Protein AF-A0A1V6N416-F1 (afdb_monomer_lite)

Radius of gyration: 23.96 Å; chains: 1; bounding box: 77×59×50 Å

Structure (mmCIF, N/CA/C/O backbone):
data_AF-A0A1V6N416-F1
#
_entry.id   AF-A0A1V6N416-F1
#
loop_
_atom_site.group_PDB
_atom_site.id
_atom_site.type_symbol
_atom_site.label_atom_id
_atom_site.label_alt_id
_atom_site.label_comp_id
_atom_site.label_asym_id
_atom_site.label_entity_id
_atom_site.label_seq_id
_atom_site.pdbx_PDB_ins_code
_atom_site.Cartn_x
_atom_site.Cartn_y
_atom_site.Cartn_z
_atom_site.occupancy
_atom_site.B_iso_or_equiv
_atom_site.auth_seq_id
_atom_site.auth_comp_id
_atom_site.auth_asym_id
_atom_site.auth_atom_id
_atom_site.pdbx_PDB_model_num
ATOM 1 N N . MET A 1 1 ? 2.679 3.367 -35.569 1.00 39.62 1 MET A N 1
ATOM 2 C CA . MET A 1 1 ? 2.772 3.278 -34.097 1.00 39.62 1 MET A CA 1
ATOM 3 C C . MET A 1 1 ? 1.779 2.207 -33.656 1.00 39.62 1 MET A C 1
ATOM 5 O O . MET A 1 1 ? 0.582 2.404 -33.805 1.00 39.62 1 MET A O 1
ATOM 9 N N . LEU A 1 2 ? 2.266 1.007 -33.334 1.00 29.36 2 LEU A N 1
ATOM 10 C CA . LEU A 1 2 ? 1.436 -0.189 -33.149 1.00 29.36 2 LEU A CA 1
ATOM 11 C C . LEU A 1 2 ? 0.951 -0.239 -31.688 1.00 29.36 2 LEU A C 1
ATOM 13 O O . LEU A 1 2 ? 1.760 -0.410 -30.782 1.00 29.36 2 LEU A O 1
ATOM 17 N N . ASN A 1 3 ? -0.352 -0.057 -31.459 1.00 38.62 3 ASN A N 1
ATOM 18 C CA . ASN A 1 3 ? -0.968 -0.156 -30.133 1.00 38.62 3 ASN A CA 1
ATOM 19 C C . ASN A 1 3 ? -0.972 -1.619 -29.662 1.00 38.62 3 ASN A C 1
ATOM 21 O O . ASN A 1 3 ? -1.838 -2.405 -30.046 1.00 38.62 3 ASN A O 1
ATOM 25 N N . PHE A 1 4 ? -0.012 -1.987 -28.817 1.00 37.72 4 PHE A N 1
ATOM 26 C CA . PHE A 1 4 ? 0.075 -3.313 -28.204 1.00 37.72 4 PHE A CA 1
ATOM 27 C C . PHE A 1 4 ? -0.879 -3.411 -26.995 1.00 37.72 4 PHE A C 1
ATOM 29 O O . PHE A 1 4 ? -0.455 -3.468 -25.847 1.00 37.72 4 PHE A O 1
ATOM 36 N N . LYS A 1 5 ? -2.199 -3.429 -27.226 1.00 39.22 5 LYS A N 1
ATOM 37 C CA . LYS A 1 5 ? -3.160 -3.877 -26.198 1.00 39.22 5 LYS A CA 1
ATOM 38 C C . LYS A 1 5 ? -3.341 -5.390 -26.319 1.00 39.22 5 LYS A C 1
ATOM 40 O O . LYS A 1 5 ? -4.294 -5.859 -26.933 1.00 39.22 5 LYS A O 1
ATOM 45 N N . MET A 1 6 ? -2.424 -6.163 -25.736 1.00 42.31 6 MET A N 1
ATOM 46 C CA . MET A 1 6 ? -2.607 -7.607 -25.570 1.00 42.31 6 MET A CA 1
ATOM 47 C C . MET A 1 6 ? -3.181 -7.878 -24.176 1.00 42.31 6 MET A C 1
ATOM 49 O O . MET A 1 6 ? -2.459 -7.868 -23.184 1.00 42.31 6 MET A O 1
ATOM 53 N N . LYS A 1 7 ? -4.498 -8.108 -24.097 1.00 45.41 7 LYS A N 1
ATOM 54 C CA . LYS A 1 7 ? -5.139 -8.676 -22.902 1.00 45.41 7 LYS A CA 1
ATOM 55 C C . LYS A 1 7 ? -4.680 -10.131 -22.768 1.00 45.41 7 LYS A C 1
ATOM 57 O O . LYS A 1 7 ? -5.254 -11.017 -23.396 1.00 45.41 7 LYS A O 1
ATOM 62 N N . ILE A 1 8 ? -3.634 -10.387 -21.986 1.00 41.91 8 ILE A N 1
ATOM 63 C CA . ILE A 1 8 ? -3.248 -11.751 -21.608 1.00 41.91 8 ILE A CA 1
ATOM 64 C C . ILE A 1 8 ? -4.184 -12.179 -20.476 1.00 41.91 8 ILE A C 1
ATOM 66 O O . ILE A 1 8 ? -3.992 -11.813 -19.321 1.00 41.91 8 ILE A O 1
ATOM 70 N N . SER A 1 9 ? -5.232 -12.928 -20.815 1.00 39.00 9 SER A N 1
ATOM 71 C CA . SER A 1 9 ? -6.037 -13.640 -19.823 1.00 39.00 9 SER A CA 1
ATOM 72 C C . SER A 1 9 ? -5.289 -14.917 -19.442 1.00 39.00 9 SER A C 1
ATOM 74 O O . SER A 1 9 ? -5.312 -15.899 -20.183 1.00 39.00 9 SER A O 1
ATOM 76 N N . LEU A 1 10 ? -4.561 -14.891 -18.324 1.00 37.56 10 LEU A N 1
ATOM 77 C CA . LEU A 1 10 ? -3.938 -16.089 -17.770 1.00 37.56 10 LEU A CA 1
ATOM 78 C C . LEU A 1 10 ? -4.918 -16.739 -16.783 1.00 37.56 10 LEU A C 1
ATOM 80 O O . LEU A 1 10 ? -5.086 -16.287 -15.653 1.00 37.56 10 LEU A O 1
ATOM 84 N N . ILE A 1 11 ? -5.591 -17.798 -17.233 1.00 44.53 11 ILE A N 1
ATOM 85 C CA . ILE A 1 11 ? -6.421 -18.663 -16.389 1.00 44.53 11 ILE A CA 1
ATOM 86 C C . ILE A 1 11 ? -5.488 -19.518 -15.524 1.00 44.53 11 ILE A C 1
ATOM 88 O O . ILE A 1 11 ? -4.941 -20.526 -15.966 1.00 44.53 11 ILE A O 1
ATOM 92 N N . GLY A 1 12 ? -5.289 -19.090 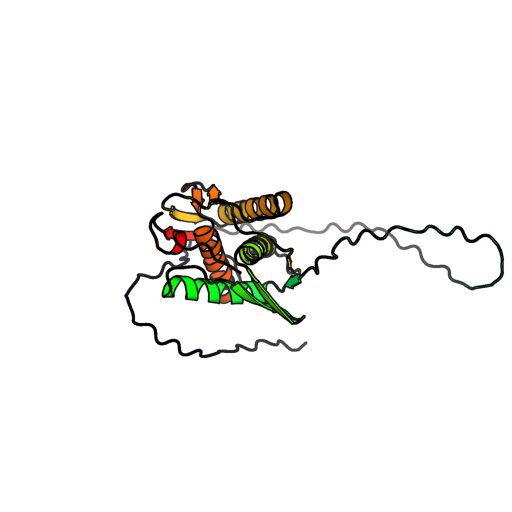-14.279 1.00 39.94 12 GLY A N 1
ATOM 93 C CA . GLY A 1 12 ? -4.791 -19.937 -13.201 1.00 39.94 12 GLY A CA 1
ATOM 94 C C . GLY A 1 12 ? -5.980 -20.522 -12.449 1.00 39.94 12 GLY A C 1
ATOM 95 O O . GLY A 1 12 ? -6.672 -19.802 -11.735 1.00 39.94 12 GLY A O 1
ATOM 96 N N . ILE A 1 13 ? -6.248 -21.816 -12.624 1.00 39.94 13 ILE A N 1
ATOM 97 C CA . ILE A 1 13 ? -7.285 -22.525 -11.866 1.00 39.94 13 ILE A CA 1
ATOM 98 C C . ILE A 1 13 ? -6.790 -22.678 -10.423 1.00 39.94 13 ILE A C 1
ATOM 100 O O . ILE A 1 13 ? -5.917 -23.499 -10.148 1.00 39.94 13 ILE A O 1
ATOM 104 N N . LEU A 1 14 ? -7.354 -21.893 -9.505 1.00 39.81 14 LEU A N 1
ATOM 105 C CA . LEU A 1 14 ? -7.209 -22.078 -8.065 1.00 39.81 14 LEU A CA 1
ATOM 106 C C . LEU A 1 14 ? -8.561 -22.550 -7.520 1.00 39.81 14 LEU A C 1
ATOM 108 O O . LEU A 1 14 ? -9.537 -21.802 -7.512 1.00 39.81 14 LEU A O 1
ATOM 112 N N . ILE A 1 15 ? -8.632 -23.817 -7.111 1.00 40.09 15 ILE A N 1
ATOM 113 C CA . ILE A 1 15 ? -9.815 -24.376 -6.449 1.00 40.09 15 ILE A CA 1
ATOM 114 C C . ILE A 1 15 ? -9.870 -23.768 -5.045 1.00 40.09 15 ILE A C 1
ATOM 116 O O . ILE A 1 15 ? -9.110 -24.165 -4.165 1.00 40.09 15 ILE A O 1
ATOM 120 N N . ILE A 1 16 ? -10.751 -22.788 -4.851 1.00 41.31 16 ILE A N 1
ATOM 121 C CA . ILE A 1 16 ? -11.023 -22.168 -3.552 1.00 41.31 16 ILE A CA 1
ATOM 122 C C . ILE A 1 16 ? -12.425 -22.585 -3.138 1.00 41.31 16 ILE A C 1
ATOM 124 O O . ILE A 1 16 ? -13.407 -22.338 -3.838 1.00 41.31 16 ILE A O 1
ATOM 128 N N . THR A 1 17 ? -12.519 -23.233 -1.985 1.00 33.88 17 THR A N 1
ATOM 129 C CA . THR A 1 17 ? -13.785 -23.479 -1.302 1.00 33.88 17 THR A CA 1
ATOM 130 C C . THR A 1 17 ? -14.415 -22.137 -0.934 1.00 33.88 17 THR A C 1
ATOM 132 O O . THR A 1 17 ? -13.838 -21.374 -0.162 1.00 33.88 17 THR A O 1
ATOM 135 N N . LEU A 1 18 ? -15.586 -21.849 -1.503 1.00 29.53 18 LEU A N 1
ATOM 136 C CA . LEU A 1 18 ? -16.337 -20.617 -1.275 1.00 29.53 18 LEU A CA 1
ATOM 137 C C . LEU A 1 18 ? -16.838 -20.561 0.174 1.00 29.53 18 LEU A C 1
ATOM 139 O O . LEU A 1 18 ? -17.868 -21.140 0.512 1.00 29.53 18 LEU A O 1
ATOM 143 N N . ILE A 1 19 ? -16.122 -19.833 1.025 1.00 36.72 19 ILE A N 1
ATOM 144 C CA . ILE A 1 19 ? -16.736 -19.159 2.167 1.00 36.72 19 ILE A CA 1
ATOM 145 C C . ILE A 1 19 ? -17.194 -17.811 1.615 1.00 36.72 19 ILE A C 1
ATOM 147 O O . ILE A 1 19 ? -16.382 -17.041 1.106 1.00 36.72 19 ILE A O 1
ATOM 151 N N . SER A 1 20 ? -18.500 -17.549 1.643 1.00 27.69 20 SER A N 1
ATOM 152 C CA . SER A 1 20 ? -19.083 -16.286 1.188 1.00 27.69 20 SER A CA 1
ATOM 153 C C . SER A 1 20 ? -18.708 -15.166 2.158 1.00 27.69 20 SER A C 1
ATOM 155 O O . SER A 1 20 ? -19.447 -14.863 3.095 1.00 27.69 20 SER A O 1
ATOM 157 N N . ILE A 1 21 ? -17.534 -14.581 1.956 1.00 37.81 21 ILE A N 1
ATOM 158 C CA . ILE A 1 21 ? -17.147 -13.308 2.552 1.00 37.81 21 ILE A CA 1
ATOM 159 C C . ILE A 1 21 ? -17.623 -12.244 1.569 1.00 37.81 21 ILE A C 1
ATOM 161 O O . ILE A 1 21 ? -17.256 -12.286 0.395 1.00 37.81 21 ILE A O 1
ATOM 165 N N . SER A 1 22 ? -18.487 -11.336 2.021 1.00 36.66 22 SER A N 1
ATOM 166 C CA . SER A 1 22 ? -18.943 -10.214 1.202 1.00 36.66 22 SER A CA 1
ATOM 167 C C . SER A 1 22 ? -17.721 -9.419 0.719 1.00 36.66 22 SER A C 1
ATOM 169 O O . SER A 1 22 ? -16.949 -8.949 1.557 1.00 36.66 22 SER A O 1
ATOM 171 N N . PRO A 1 23 ? -17.504 -9.282 -0.595 1.00 37.78 23 PRO A N 1
ATOM 172 C CA . PRO A 1 23 ? -16.364 -8.539 -1.115 1.00 37.78 23 PRO A CA 1
ATOM 173 C C . PRO A 1 23 ? -16.426 -7.053 -0.719 1.00 37.78 23 PRO A C 1
ATOM 175 O O . PRO A 1 23 ? -17.477 -6.419 -0.790 1.00 37.78 23 PRO A O 1
ATOM 178 N N . ILE A 1 24 ? -15.285 -6.507 -0.284 1.00 46.12 24 ILE A N 1
ATOM 179 C CA . ILE A 1 24 ? -15.083 -5.072 -0.043 1.00 46.12 24 ILE A CA 1
ATOM 180 C C . ILE A 1 24 ? -14.682 -4.454 -1.386 1.00 46.12 24 ILE A C 1
ATOM 182 O O . ILE A 1 24 ? -13.595 -4.725 -1.895 1.00 46.12 24 ILE A O 1
ATOM 186 N N . TYR A 1 25 ? -15.565 -3.649 -1.974 1.00 45.75 25 TYR A N 1
ATOM 187 C CA . TYR A 1 25 ? -15.328 -2.972 -3.248 1.00 45.75 25 TYR A CA 1
ATOM 188 C C . TYR A 1 25 ? -15.012 -1.485 -3.047 1.00 45.75 25 TYR A C 1
ATOM 190 O O . TYR A 1 25 ? -15.507 -0.840 -2.121 1.00 45.75 25 TYR A O 1
ATOM 198 N N . ALA A 1 26 ? -14.202 -0.927 -3.949 1.00 42.34 26 ALA A N 1
ATOM 199 C CA . ALA A 1 26 ? -14.232 0.504 -4.223 1.00 42.34 26 ALA A CA 1
ATOM 200 C C . ALA A 1 26 ? -15.501 0.777 -5.047 1.00 42.34 26 ALA A C 1
ATOM 202 O O . ALA A 1 26 ? -15.560 0.431 -6.223 1.00 42.34 26 ALA A O 1
ATOM 203 N N . GLU A 1 27 ? -16.539 1.311 -4.410 1.00 37.28 27 GLU A N 1
ATOM 204 C CA . GLU A 1 27 ? -17.767 1.756 -5.085 1.00 37.28 27 GLU A CA 1
ATOM 205 C C . GLU A 1 27 ? -17.689 3.264 -5.363 1.00 37.28 27 GLU A C 1
ATOM 207 O O . GLU A 1 27 ? -16.927 3.959 -4.702 1.00 37.28 27 GLU A O 1
ATOM 212 N N . GLU A 1 28 ? -18.459 3.786 -6.319 1.00 43.25 28 GLU A N 1
ATOM 213 C CA . GLU A 1 28 ? -18.578 5.222 -6.615 1.00 43.25 28 GLU A CA 1
ATOM 214 C C . GLU A 1 28 ? -20.050 5.637 -6.465 1.00 43.25 28 GLU A C 1
ATOM 216 O O . GLU A 1 28 ? -20.925 5.045 -7.095 1.00 43.25 28 GLU A O 1
ATOM 221 N N . MET A 1 29 ? -20.340 6.657 -5.647 1.00 35.03 29 MET A N 1
ATOM 222 C CA . MET A 1 29 ? -21.587 7.421 -5.758 1.00 35.03 29 MET A CA 1
ATOM 223 C C . MET A 1 29 ? -21.307 8.705 -6.541 1.00 35.03 29 MET A C 1
ATOM 225 O O . MET A 1 29 ? -20.499 9.532 -6.118 1.00 35.03 29 MET A O 1
ATOM 229 N N . ASN A 1 30 ? -21.969 8.847 -7.692 1.00 32.25 30 ASN A N 1
ATOM 230 C CA . ASN A 1 30 ? -21.889 10.021 -8.557 1.00 32.25 30 ASN A CA 1
ATOM 231 C C . ASN A 1 30 ? -22.471 11.242 -7.841 1.00 32.25 30 ASN A C 1
ATOM 233 O O . ASN A 1 30 ? -23.667 11.264 -7.552 1.00 32.25 30 ASN A O 1
ATOM 237 N N . ASN A 1 31 ? -21.652 12.269 -7.623 1.00 32.59 31 ASN A N 1
ATOM 238 C CA . ASN A 1 31 ? -22.152 13.614 -7.377 1.00 32.59 31 ASN A CA 1
ATOM 239 C C . ASN A 1 31 ? -21.839 14.463 -8.612 1.00 32.59 31 ASN A C 1
ATOM 241 O O . ASN A 1 31 ? -20.696 14.860 -8.835 1.00 32.59 31 ASN A O 1
ATOM 245 N N . THR A 1 32 ? -22.848 14.644 -9.457 1.00 37.31 32 THR A N 1
ATOM 246 C CA . THR A 1 32 ? -22.873 15.676 -10.493 1.00 37.31 32 THR A CA 1
ATOM 247 C C . THR A 1 32 ? -22.914 17.033 -9.811 1.00 37.31 32 THR A C 1
ATOM 249 O O . THR A 1 32 ? -23.843 17.249 -9.048 1.00 37.31 32 THR A O 1
ATOM 252 N N . ASP A 1 33 ? -21.951 17.908 -10.100 1.00 34.72 33 ASP A N 1
ATOM 253 C CA . ASP A 1 33 ? -22.223 19.331 -10.322 1.00 34.72 33 ASP A CA 1
ATOM 254 C C . ASP A 1 33 ? -21.059 20.003 -11.079 1.00 34.72 33 ASP A C 1
ATOM 256 O O . ASP A 1 33 ? -19.904 19.978 -10.661 1.00 34.72 33 ASP A O 1
ATOM 260 N N . GLU A 1 34 ? -21.446 20.516 -12.250 1.00 33.53 34 GLU A N 1
ATOM 261 C CA . GLU A 1 34 ? -20.978 21.680 -13.015 1.00 33.53 34 GLU A CA 1
ATOM 262 C C . GLU A 1 34 ? -19.475 21.915 -13.269 1.00 33.53 34 GLU A C 1
ATOM 264 O O . GLU A 1 34 ? -18.695 22.341 -12.420 1.00 33.53 34 GLU A O 1
ATOM 269 N N . ALA A 1 35 ? -19.112 21.742 -14.545 1.00 31.88 35 ALA A N 1
ATOM 270 C CA . ALA A 1 35 ? -17.895 22.264 -15.149 1.00 31.88 35 ALA A CA 1
ATOM 271 C C . ALA A 1 35 ? -17.949 23.799 -15.247 1.00 31.88 35 ALA A C 1
ATOM 273 O O . ALA A 1 35 ? -18.917 24.359 -15.760 1.00 31.88 35 ALA A O 1
ATOM 274 N N . ILE A 1 36 ? -16.879 24.461 -14.807 1.00 32.19 36 ILE A N 1
ATOM 275 C CA . ILE A 1 36 ? -16.580 25.853 -15.151 1.00 32.19 36 ILE A CA 1
ATOM 276 C C . ILE A 1 36 ? -15.511 25.807 -16.244 1.00 32.19 36 ILE A C 1
ATOM 278 O O . ILE A 1 36 ? -14.375 25.412 -15.980 1.00 32.19 36 ILE A O 1
ATOM 282 N N . ASP A 1 37 ? -15.900 26.185 -17.461 1.00 29.52 37 ASP A N 1
ATOM 283 C CA . ASP A 1 37 ? -14.986 26.482 -18.564 1.00 29.52 37 ASP A CA 1
ATOM 284 C C . ASP A 1 37 ? -14.159 27.723 -18.209 1.00 29.52 37 ASP A C 1
ATOM 286 O O . ASP A 1 37 ? -14.713 28.785 -17.911 1.00 29.52 37 ASP A O 1
ATOM 290 N N . ILE A 1 38 ? -12.832 27.601 -18.25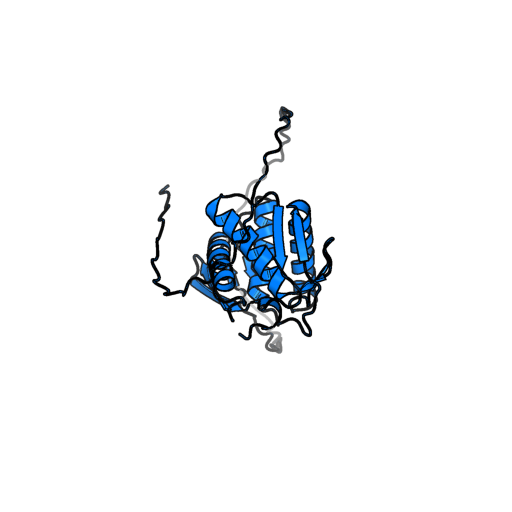9 1.00 33.72 38 ILE A N 1
ATOM 291 C CA . ILE A 1 38 ? -11.929 28.752 -18.317 1.00 33.72 38 ILE A CA 1
ATOM 292 C C . ILE A 1 38 ? -11.053 28.579 -19.554 1.00 33.72 38 ILE A C 1
ATOM 294 O O . ILE A 1 38 ? -10.140 27.756 -19.591 1.00 33.72 38 ILE A O 1
ATOM 298 N N . GLU A 1 39 ? -11.387 29.377 -20.561 1.00 33.66 39 GLU A N 1
ATOM 299 C CA . GLU A 1 39 ? -10.568 29.723 -21.718 1.00 33.66 39 GLU A CA 1
ATOM 300 C C . GLU A 1 39 ? -9.279 30.406 -21.223 1.00 33.66 39 GLU A C 1
ATOM 302 O O . GLU A 1 39 ? -9.341 31.356 -20.439 1.00 33.66 39 GLU A O 1
ATOM 307 N N . ILE A 1 40 ? -8.108 29.923 -21.646 1.00 34.38 40 ILE A N 1
ATOM 308 C CA . ILE A 1 40 ? -6.835 30.630 -21.453 1.00 34.38 40 ILE A CA 1
ATOM 309 C C . ILE A 1 40 ? -6.225 30.859 -22.832 1.00 34.38 40 ILE A C 1
ATOM 311 O O . ILE A 1 40 ? -5.655 29.945 -23.428 1.00 34.38 40 ILE A O 1
ATOM 315 N N . ASP A 1 41 ? -6.379 32.095 -23.300 1.00 31.89 41 ASP A N 1
ATOM 316 C CA . ASP A 1 41 ? -5.656 32.684 -24.422 1.00 31.89 41 ASP A CA 1
ATOM 317 C C . ASP A 1 41 ? -4.182 32.949 -24.053 1.00 31.89 41 ASP A C 1
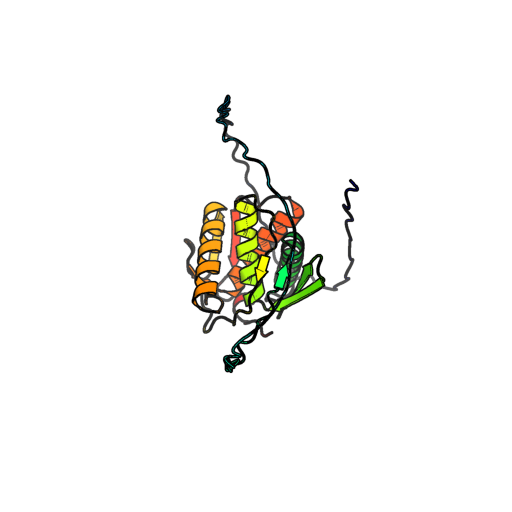ATOM 319 O O . ASP A 1 41 ? -3.867 33.430 -22.962 1.00 31.89 41 ASP A O 1
ATOM 323 N N . ASP A 1 42 ? -3.308 32.618 -25.005 1.00 38.69 42 ASP A N 1
ATOM 324 C CA . ASP A 1 42 ? -2.001 33.198 -25.349 1.00 38.69 42 ASP A CA 1
ATOM 325 C C . ASP A 1 42 ? -1.174 33.940 -24.282 1.00 38.69 42 ASP A C 1
ATOM 327 O O . ASP A 1 42 ? -1.430 35.108 -23.997 1.00 38.69 42 ASP A O 1
ATOM 331 N N . ILE A 1 43 ? -0.022 33.359 -23.901 1.00 37.00 43 ILE A N 1
ATOM 332 C CA . ILE A 1 43 ? 1.235 34.116 -23.722 1.00 37.00 43 ILE A CA 1
ATOM 333 C C . ILE A 1 43 ? 2.421 33.282 -24.245 1.00 37.00 43 ILE A C 1
ATOM 335 O O . ILE A 1 43 ? 2.889 32.352 -23.589 1.00 37.00 43 ILE A O 1
ATOM 339 N N . ASN A 1 44 ? 2.919 33.654 -25.428 1.00 34.88 44 ASN A N 1
ATOM 340 C CA . ASN A 1 44 ? 4.282 33.377 -25.889 1.00 34.88 44 ASN A CA 1
ATOM 341 C C . ASN A 1 44 ? 5.222 34.439 -25.301 1.00 34.88 44 ASN A C 1
ATOM 343 O O . ASN A 1 44 ? 4.940 35.629 -25.439 1.00 34.88 44 ASN A O 1
ATOM 347 N N . GLU A 1 45 ? 6.371 34.038 -24.756 1.00 35.97 45 GLU A N 1
ATOM 348 C CA . GLU A 1 45 ? 7.534 34.925 -24.673 1.00 35.97 45 GLU A CA 1
ATOM 349 C C . GLU A 1 45 ? 8.814 34.141 -25.005 1.00 35.97 45 GLU A C 1
ATOM 351 O O . GLU A 1 45 ? 9.128 33.118 -24.394 1.00 35.97 45 GLU A O 1
ATOM 356 N N . ASP A 1 46 ? 9.481 34.619 -26.056 1.00 31.80 46 ASP A N 1
ATOM 357 C CA . ASP A 1 46 ? 10.741 34.163 -26.643 1.00 31.80 46 ASP A CA 1
ATOM 358 C C . ASP A 1 46 ? 11.882 34.039 -25.631 1.00 31.80 46 ASP A C 1
ATOM 360 O O . ASP A 1 46 ? 12.043 34.911 -24.783 1.00 31.80 46 ASP A O 1
ATOM 364 N N . LEU A 1 47 ? 12.796 33.082 -25.844 1.00 31.67 47 LEU A N 1
ATOM 365 C CA . LEU A 1 47 ? 14.216 33.279 -25.531 1.00 31.67 47 LEU A CA 1
ATOM 366 C C . LEU A 1 47 ? 15.107 32.539 -26.543 1.00 31.67 47 LEU A C 1
ATOM 368 O O . LEU A 1 47 ? 14.936 31.360 -26.842 1.00 31.67 47 LEU A O 1
ATOM 372 N N . ASN A 1 48 ? 16.032 33.325 -27.084 1.00 30.64 48 ASN A N 1
ATOM 373 C CA . ASN A 1 48 ? 16.759 33.159 -28.336 1.00 30.64 48 ASN A CA 1
ATOM 374 C C . ASN A 1 48 ? 17.916 32.145 -28.303 1.00 30.64 48 ASN A C 1
ATOM 376 O O . ASN A 1 48 ? 18.564 31.924 -27.282 1.00 30.64 48 ASN A O 1
ATOM 380 N N . LEU A 1 49 ? 18.210 31.646 -29.505 1.00 29.55 49 LEU A N 1
ATOM 381 C CA . LEU A 1 49 ? 19.367 30.860 -29.937 1.00 29.55 49 LEU A CA 1
ATOM 382 C C . LEU A 1 49 ? 20.692 31.641 -29.828 1.00 29.55 49 LEU A C 1
ATOM 384 O O . LEU A 1 49 ? 20.730 32.827 -30.155 1.00 29.55 49 LEU A O 1
ATOM 388 N N . VAL A 1 50 ? 21.794 30.946 -29.519 1.00 32.03 50 VAL A N 1
ATOM 389 C CA . VAL A 1 50 ? 23.129 31.269 -30.060 1.00 32.03 50 VAL A CA 1
ATOM 390 C C . VAL A 1 50 ? 23.826 29.966 -30.461 1.00 32.03 50 VAL A C 1
ATOM 392 O O . VAL A 1 50 ? 23.906 29.026 -29.671 1.00 32.03 50 VAL A O 1
ATOM 395 N N . GLU A 1 51 ? 24.274 29.939 -31.715 1.00 31.14 51 GLU A N 1
ATOM 396 C CA . GLU A 1 51 ? 24.947 28.847 -32.419 1.00 31.14 51 GLU A CA 1
ATOM 397 C C . GLU A 1 51 ? 26.427 28.644 -32.028 1.00 31.14 51 GLU A C 1
ATOM 399 O O . GLU A 1 51 ? 27.104 29.534 -31.516 1.00 31.14 51 GLU A O 1
ATOM 404 N N . GLU A 1 52 ? 26.854 27.416 -32.331 1.00 30.78 52 GLU A N 1
ATOM 405 C CA . GLU A 1 52 ? 28.171 26.790 -32.525 1.00 30.78 52 GLU A CA 1
ATOM 406 C C . GLU A 1 52 ? 29.460 27.630 -32.607 1.00 30.78 52 GLU A C 1
ATOM 408 O O . GLU A 1 52 ? 29.518 28.707 -33.188 1.00 30.78 52 GLU A O 1
ATOM 413 N N . THR A 1 53 ? 30.573 26.995 -32.209 1.00 25.94 53 THR A N 1
ATOM 414 C CA . THR A 1 53 ? 31.736 26.825 -33.108 1.00 25.94 53 THR A CA 1
ATOM 415 C C . THR A 1 53 ? 32.539 25.561 -32.759 1.00 25.94 53 THR A C 1
ATOM 417 O O . THR A 1 53 ? 32.862 25.301 -31.600 1.00 25.94 53 THR A O 1
ATOM 420 N N . GLU A 1 54 ? 32.850 24.772 -33.790 1.00 29.52 54 GLU A N 1
ATOM 421 C CA . GLU A 1 54 ? 33.744 23.608 -33.788 1.00 29.52 54 GLU A CA 1
ATOM 422 C C . GLU A 1 54 ? 35.241 24.006 -33.759 1.00 29.52 54 GLU A C 1
ATOM 424 O O . GLU A 1 54 ? 35.620 25.030 -34.325 1.00 29.52 54 GLU A O 1
ATOM 429 N N . ASN A 1 55 ? 36.119 23.137 -33.231 1.00 26.38 55 ASN A N 1
ATOM 430 C CA . ASN A 1 55 ? 36.976 22.223 -34.026 1.00 26.38 55 ASN A CA 1
ATOM 431 C C . ASN A 1 55 ? 38.395 21.955 -33.448 1.00 26.38 55 ASN A C 1
ATOM 433 O O . ASN A 1 55 ? 39.135 22.861 -33.077 1.00 26.38 55 ASN A O 1
ATOM 437 N N . SER A 1 56 ? 38.787 20.681 -33.576 1.00 28.67 56 SER A N 1
ATOM 438 C CA . SER A 1 56 ? 40.126 20.103 -33.812 1.00 28.67 56 SER A CA 1
ATOM 439 C C . SER A 1 56 ? 41.219 20.026 -32.725 1.00 28.67 56 SER A C 1
ATOM 441 O O . SER A 1 56 ? 41.516 20.954 -31.983 1.00 28.67 56 SER A O 1
ATOM 443 N N . SER A 1 57 ? 41.817 18.831 -32.716 1.00 35.59 57 SER A N 1
ATOM 444 C CA . SER A 1 57 ? 42.864 18.225 -31.885 1.00 35.59 57 SER A CA 1
ATOM 445 C C . SER A 1 57 ? 44.289 18.764 -32.102 1.00 35.59 57 SER A C 1
ATOM 447 O O . SER A 1 57 ? 44.600 19.162 -33.216 1.00 35.59 57 SER A O 1
ATOM 449 N N . GLU A 1 58 ? 45.174 18.619 -31.098 1.00 29.53 58 GLU A N 1
ATOM 450 C CA . GLU A 1 58 ? 46.569 18.132 -31.235 1.00 29.53 58 GLU A CA 1
ATOM 451 C C . GLU A 1 58 ? 47.229 17.828 -29.857 1.00 29.53 58 GLU A C 1
ATOM 453 O O . GLU A 1 58 ? 46.828 18.351 -28.819 1.00 29.53 58 GLU A O 1
ATOM 458 N N . ASP A 1 59 ? 48.193 16.904 -29.885 1.00 27.16 59 ASP A N 1
ATOM 459 C CA . ASP A 1 59 ? 48.870 16.096 -28.841 1.00 27.16 59 ASP A CA 1
ATOM 460 C C . ASP A 1 59 ? 50.180 16.814 -28.352 1.00 27.16 59 ASP A C 1
ATOM 462 O O . ASP A 1 59 ? 50.763 17.558 -29.136 1.00 27.16 59 ASP A O 1
ATOM 466 N N . ILE A 1 60 ? 50.692 16.772 -27.098 1.00 32.34 60 ILE A N 1
ATOM 467 C CA . ILE A 1 60 ? 51.719 15.827 -26.565 1.00 32.34 60 ILE A CA 1
ATOM 468 C C . ILE A 1 60 ? 52.330 16.341 -25.206 1.00 32.34 60 ILE A C 1
ATOM 470 O O . ILE A 1 60 ? 52.841 17.455 -25.130 1.00 32.34 60 ILE A O 1
ATOM 474 N N . GLN A 1 61 ? 52.368 15.450 -24.192 1.00 31.41 61 GLN A N 1
ATOM 475 C CA . GLN A 1 61 ? 53.367 15.169 -23.106 1.00 31.41 61 GLN A CA 1
ATOM 476 C C . GLN A 1 61 ? 53.698 16.051 -21.853 1.00 31.41 61 GLN A C 1
ATOM 478 O O . GLN A 1 61 ? 54.279 17.127 -21.931 1.00 31.41 61 GLN A O 1
ATOM 483 N N . ASN A 1 62 ? 53.582 15.347 -20.699 1.00 30.05 62 ASN A N 1
ATOM 484 C CA . ASN A 1 62 ? 54.517 15.152 -19.553 1.00 30.05 62 ASN A CA 1
ATOM 485 C C . ASN A 1 62 ? 54.327 15.849 -18.166 1.00 30.05 62 ASN A C 1
ATOM 487 O O . ASN A 1 62 ? 54.669 17.011 -17.983 1.00 30.05 62 ASN A O 1
ATOM 491 N N . ALA A 1 63 ? 54.034 14.974 -17.170 1.00 27.41 63 ALA A N 1
ATOM 492 C CA . ALA A 1 63 ? 54.354 14.946 -15.715 1.00 27.41 63 ALA A CA 1
ATOM 493 C C . ALA A 1 63 ? 53.388 15.586 -14.674 1.00 27.41 63 ALA A C 1
ATOM 495 O O . ALA A 1 63 ? 52.837 16.646 -14.951 1.00 27.41 63 ALA A O 1
ATOM 496 N N . PRO A 1 64 ? 53.254 15.049 -13.426 1.00 35.38 64 PRO A N 1
ATOM 497 C CA . PRO A 1 64 ? 53.601 13.726 -12.872 1.00 35.38 64 PRO A CA 1
ATOM 498 C C . PRO A 1 64 ? 52.368 12.905 -12.401 1.00 35.38 64 PRO A C 1
ATOM 500 O O . PRO A 1 64 ? 51.308 13.445 -12.094 1.00 35.38 64 PRO A O 1
ATOM 503 N N . VAL A 1 65 ? 52.525 11.581 -12.296 1.00 35.16 65 VAL A N 1
ATOM 504 C CA . VAL A 1 65 ? 51.528 10.664 -11.710 1.00 35.16 65 VAL A CA 1
ATOM 505 C C . VAL A 1 65 ? 51.453 10.894 -10.198 1.00 35.16 65 VAL A C 1
ATOM 507 O O . VAL A 1 65 ? 52.410 10.607 -9.481 1.00 35.16 65 VAL A O 1
ATOM 510 N N . VAL A 1 66 ? 50.315 11.395 -9.715 1.00 33.91 66 VAL A N 1
ATOM 511 C CA . VAL A 1 66 ? 49.934 11.326 -8.299 1.00 33.91 66 VAL A CA 1
ATOM 512 C C . VAL A 1 66 ? 49.013 10.123 -8.151 1.00 33.91 66 VAL A C 1
ATOM 514 O O . VAL A 1 66 ? 47.862 10.138 -8.583 1.00 33.91 66 VAL A O 1
ATOM 517 N N . GLU A 1 67 ? 49.560 9.054 -7.587 1.00 32.47 67 GLU A N 1
ATOM 518 C CA . GLU A 1 67 ? 48.843 7.825 -7.270 1.00 32.47 67 GLU A CA 1
ATOM 519 C C . GLU A 1 67 ? 47.916 8.091 -6.072 1.00 32.47 67 GLU A C 1
ATOM 521 O O . GLU A 1 67 ? 48.272 7.895 -4.912 1.00 32.47 67 GLU A O 1
ATOM 526 N N . ASN A 1 68 ? 46.716 8.605 -6.350 1.00 33.53 68 ASN A N 1
ATOM 527 C CA . ASN A 1 68 ? 45.648 8.658 -5.360 1.00 33.53 68 ASN A CA 1
ATOM 528 C C . ASN A 1 68 ? 45.072 7.251 -5.227 1.00 33.53 68 ASN A C 1
ATOM 530 O O . ASN A 1 68 ? 44.137 6.873 -5.933 1.00 33.53 68 ASN A O 1
ATOM 534 N N . ASN A 1 69 ? 45.667 6.477 -4.324 1.00 45.75 69 ASN A N 1
ATOM 535 C CA . ASN A 1 69 ? 45.134 5.206 -3.866 1.00 45.75 69 ASN A CA 1
ATOM 536 C C . ASN A 1 69 ? 43.835 5.491 -3.091 1.00 45.75 69 ASN A C 1
ATOM 538 O O . ASN A 1 69 ? 43.840 5.678 -1.874 1.00 45.75 69 ASN A O 1
ATOM 542 N N . VAL A 1 70 ? 42.730 5.645 -3.826 1.00 41.22 70 VAL A N 1
ATOM 543 C CA . VAL A 1 70 ? 41.393 5.728 -3.247 1.00 41.22 70 VAL A CA 1
ATOM 544 C C . VAL A 1 70 ? 41.102 4.348 -2.683 1.00 41.22 70 VAL A C 1
ATOM 546 O O . VAL A 1 70 ? 40.889 3.395 -3.428 1.00 41.22 70 VAL A O 1
ATOM 549 N N . ASP A 1 71 ? 41.134 4.257 -1.360 1.00 41.22 71 ASP A N 1
ATOM 550 C CA . ASP A 1 71 ? 40.569 3.149 -0.609 1.00 41.22 71 ASP A CA 1
ATOM 551 C C . ASP A 1 71 ? 39.083 3.057 -0.975 1.00 41.22 71 ASP A C 1
ATOM 553 O O . ASP A 1 71 ? 38.246 3.822 -0.485 1.00 41.22 71 ASP A O 1
ATOM 557 N N . ILE A 1 72 ? 38.760 2.185 -1.935 1.00 43.06 72 ILE A N 1
ATOM 558 C CA . ILE A 1 72 ? 37.382 1.859 -2.289 1.00 43.06 72 ILE A CA 1
ATOM 559 C C . ILE A 1 72 ? 36.856 0.997 -1.145 1.00 43.06 72 ILE A C 1
ATOM 561 O O . ILE A 1 72 ? 36.788 -0.229 -1.229 1.00 43.06 72 ILE A O 1
ATOM 565 N N . SER A 1 73 ? 36.472 1.669 -0.061 1.00 43.25 73 SER A N 1
ATOM 566 C CA . SER A 1 73 ? 35.504 1.146 0.886 1.00 43.25 73 SER A CA 1
ATOM 567 C C . SER A 1 73 ? 34.291 0.725 0.066 1.00 43.25 73 SER A C 1
ATOM 569 O O . SER A 1 73 ? 33.666 1.554 -0.604 1.00 43.25 73 SER A O 1
ATOM 571 N N . SER A 1 74 ? 34.036 -0.582 0.040 1.00 41.97 74 SER A N 1
ATOM 572 C CA . SER A 1 74 ? 32.960 -1.229 -0.698 1.00 41.97 74 SER A CA 1
ATOM 573 C C . SER A 1 74 ? 31.611 -0.705 -0.211 1.00 41.97 74 SER A C 1
ATOM 575 O O . SER A 1 74 ? 30.944 -1.312 0.625 1.00 41.97 74 SER A O 1
ATOM 577 N N . SER A 1 75 ? 31.219 0.453 -0.728 1.00 42.44 75 SER A N 1
ATOM 578 C CA . SER A 1 75 ? 29.848 0.921 -0.689 1.00 42.44 75 SER A CA 1
ATOM 579 C C . SER A 1 75 ? 29.093 -0.005 -1.622 1.00 42.44 75 SER A C 1
ATOM 581 O O . SER A 1 75 ? 29.313 0.030 -2.834 1.00 42.44 75 SER A O 1
ATOM 583 N N . GLU A 1 76 ? 28.282 -0.901 -1.061 1.00 48.94 76 GLU A N 1
ATOM 584 C CA . GLU A 1 76 ? 27.378 -1.724 -1.853 1.00 48.94 76 GLU A CA 1
ATOM 585 C C . GLU A 1 76 ? 26.582 -0.791 -2.765 1.00 48.94 76 GLU A C 1
ATOM 587 O O . GLU A 1 76 ? 25.749 -0.003 -2.310 1.00 48.94 76 GLU A O 1
ATOM 592 N N . VAL A 1 77 ? 26.858 -0.856 -4.069 1.00 41.81 77 VAL A N 1
ATOM 593 C CA . VAL A 1 77 ? 25.960 -0.308 -5.077 1.00 41.81 77 VAL A CA 1
ATOM 594 C C . VAL A 1 77 ? 24.712 -1.171 -4.985 1.00 41.81 77 VAL A C 1
ATOM 596 O O . VAL A 1 77 ? 24.615 -2.229 -5.605 1.00 41.81 77 VAL A O 1
ATOM 599 N N . THR A 1 78 ? 23.786 -0.771 -4.117 1.00 54.16 78 THR A N 1
ATOM 600 C CA . THR A 1 78 ? 22.473 -1.395 -4.031 1.00 54.16 78 THR A CA 1
ATOM 601 C C . THR A 1 78 ? 21.832 -1.216 -5.399 1.00 54.16 78 THR A C 1
ATOM 603 O O . THR A 1 78 ? 21.590 -0.103 -5.857 1.00 54.16 78 THR A O 1
ATOM 606 N N . ALA A 1 79 ? 21.666 -2.325 -6.119 1.00 64.12 79 ALA A N 1
ATOM 607 C CA . ALA A 1 79 ? 21.114 -2.296 -7.462 1.00 64.12 79 ALA A CA 1
ATOM 608 C C . ALA A 1 79 ? 19.686 -1.737 -7.398 1.00 64.12 79 ALA A C 1
ATOM 610 O O . ALA A 1 79 ? 18.769 -2.404 -6.913 1.00 64.12 79 ALA A O 1
ATOM 611 N N . THR A 1 80 ? 19.508 -0.504 -7.869 1.00 70.19 80 THR A N 1
ATOM 612 C CA . THR A 1 80 ? 18.202 0.144 -7.949 1.00 70.19 80 THR A CA 1
ATOM 613 C C . THR A 1 80 ? 17.304 -0.628 -8.914 1.00 70.19 80 THR A C 1
ATOM 615 O O . THR A 1 80 ? 17.664 -0.852 -10.072 1.00 70.19 80 THR A O 1
ATOM 618 N N . ARG A 1 81 ? 16.111 -1.026 -8.456 1.00 84.31 81 ARG A N 1
ATOM 619 C CA . ARG A 1 81 ? 15.108 -1.695 -9.301 1.00 84.31 81 ARG A CA 1
ATOM 620 C C . ARG A 1 81 ? 14.275 -0.653 -10.044 1.00 84.31 81 ARG A C 1
ATOM 622 O O . ARG A 1 81 ? 13.760 0.258 -9.400 1.00 84.31 81 ARG A O 1
ATOM 629 N N . ILE A 1 82 ? 14.127 -0.812 -11.362 1.00 85.00 82 ILE A N 1
ATOM 630 C CA . ILE A 1 82 ? 13.318 0.057 -12.236 1.00 85.00 82 ILE A CA 1
ATOM 631 C C . ILE A 1 82 ? 12.011 -0.663 -12.580 1.00 85.00 82 ILE A C 1
ATOM 633 O O . ILE A 1 82 ? 12.019 -1.733 -13.195 1.00 85.00 82 ILE A O 1
ATOM 637 N N . LEU A 1 83 ? 10.882 -0.096 -12.157 1.00 87.00 83 LEU A N 1
ATOM 638 C CA . LEU A 1 83 ? 9.574 -0.744 -12.219 1.00 87.00 83 LEU A CA 1
ATOM 639 C C . LEU A 1 83 ? 8.563 0.118 -12.980 1.00 87.00 83 LEU A C 1
ATOM 641 O O . LEU A 1 83 ? 8.357 1.281 -12.639 1.00 87.00 83 LEU A O 1
ATOM 645 N N . GLY A 1 84 ? 7.872 -0.479 -13.950 1.00 89.31 84 GLY A N 1
ATOM 646 C CA . GLY A 1 84 ? 6.766 0.179 -14.644 1.00 89.31 84 GLY A CA 1
ATOM 647 C C . GLY A 1 84 ? 5.487 0.213 -13.798 1.00 89.31 84 GLY A C 1
ATOM 648 O O . GLY A 1 84 ? 5.096 -0.797 -13.208 1.00 89.31 84 GLY A O 1
ATOM 649 N N . MET A 1 85 ? 4.787 1.352 -13.792 1.00 89.56 85 MET A N 1
ATOM 650 C CA . MET A 1 85 ? 3.555 1.566 -13.008 1.00 89.56 85 MET A CA 1
ATOM 651 C C . MET A 1 85 ? 2.450 0.542 -13.320 1.00 89.56 85 MET A C 1
ATOM 653 O O . MET A 1 85 ? 1.777 0.065 -12.411 1.00 89.56 85 MET A O 1
ATOM 657 N N . TYR A 1 86 ? 2.310 0.132 -14.585 1.00 88.94 86 TYR A N 1
ATOM 658 C CA . TYR A 1 86 ? 1.351 -0.902 -14.994 1.00 88.94 86 TYR A CA 1
ATOM 659 C C . TYR A 1 86 ? 1.667 -2.283 -14.406 1.00 88.94 86 TYR A C 1
ATOM 661 O O . TYR A 1 86 ? 0.761 -2.987 -13.972 1.00 88.94 86 TYR A O 1
ATOM 669 N N . GLY A 1 87 ? 2.945 -2.662 -14.327 1.00 94.56 87 GLY A N 1
ATOM 670 C CA . GLY A 1 87 ? 3.346 -3.912 -13.679 1.00 94.56 87 GLY A CA 1
ATOM 671 C C . GLY A 1 87 ? 3.072 -3.906 -12.176 1.00 94.56 87 GLY A C 1
ATOM 672 O O . GLY A 1 87 ? 2.733 -4.938 -11.596 1.00 94.56 87 GLY A O 1
ATOM 673 N N . ILE A 1 88 ? 3.185 -2.734 -11.546 1.00 96.62 88 ILE A N 1
ATOM 674 C CA . ILE A 1 88 ? 2.842 -2.537 -10.134 1.00 96.62 88 ILE A CA 1
ATOM 675 C C . ILE A 1 88 ? 1.324 -2.644 -9.931 1.00 96.62 88 ILE A C 1
ATOM 677 O O . ILE A 1 88 ? 0.891 -3.291 -8.980 1.00 96.62 88 ILE A O 1
ATOM 681 N N . ALA A 1 89 ? 0.516 -2.067 -10.824 1.00 95.88 89 ALA A N 1
ATOM 682 C CA . ALA A 1 89 ? -0.944 -2.146 -10.761 1.00 95.88 89 ALA A CA 1
ATOM 683 C C . ALA A 1 89 ? -1.477 -3.579 -11.005 1.00 95.88 89 ALA A C 1
ATOM 685 O O . ALA A 1 89 ? -2.357 -4.038 -10.275 1.00 95.88 89 ALA A O 1
ATOM 686 N N . ASP A 1 90 ? -0.877 -4.345 -11.925 1.00 95.81 90 ASP A N 1
ATOM 687 C CA . ASP A 1 90 ? -1.136 -5.792 -12.057 1.00 95.81 90 ASP A CA 1
ATOM 688 C C . ASP A 1 90 ? -0.802 -6.550 -10.759 1.00 95.81 90 ASP A C 1
ATOM 690 O O . ASP A 1 90 ? -1.611 -7.325 -10.237 1.00 95.81 90 ASP A O 1
ATOM 694 N N . ALA A 1 91 ? 0.386 -6.304 -10.198 1.00 98.06 91 ALA A N 1
ATOM 695 C CA . ALA A 1 91 ? 0.804 -6.922 -8.945 1.00 98.06 91 ALA A CA 1
ATOM 696 C C . ALA A 1 91 ? -0.146 -6.572 -7.788 1.00 98.06 91 ALA A C 1
ATOM 698 O O . ALA A 1 91 ? -0.464 -7.443 -6.977 1.00 98.06 91 ALA A O 1
ATOM 699 N N . ALA A 1 92 ? -0.654 -5.337 -7.742 1.00 98.56 92 ALA A N 1
ATOM 700 C CA . ALA A 1 92 ? -1.661 -4.889 -6.783 1.00 98.56 92 ALA A CA 1
ATOM 701 C C . ALA A 1 92 ? -2.965 -5.685 -6.910 1.00 98.56 92 ALA A C 1
ATOM 703 O O . ALA A 1 92 ? -3.483 -6.165 -5.901 1.00 98.56 92 ALA A O 1
ATOM 704 N N . SER A 1 93 ? -3.443 -5.915 -8.137 1.00 98.38 93 SER A N 1
ATOM 705 C CA . SER A 1 93 ? -4.609 -6.768 -8.396 1.00 98.38 93 SER A CA 1
ATOM 706 C C . SER A 1 93 ? -4.394 -8.203 -7.897 1.00 98.38 93 SER A C 1
ATOM 708 O O . SER A 1 93 ? -5.246 -8.767 -7.204 1.00 98.38 93 SER A O 1
ATOM 710 N N . ARG A 1 94 ? -3.210 -8.784 -8.132 1.00 98.38 94 ARG A N 1
ATOM 711 C CA . ARG A 1 94 ? -2.871 -10.124 -7.618 1.00 98.38 94 ARG A CA 1
ATOM 712 C C . ARG A 1 94 ? -2.776 -10.179 -6.093 1.00 98.38 94 ARG A C 1
ATOM 714 O O . ARG A 1 94 ? -3.275 -11.138 -5.506 1.00 98.38 94 ARG A O 1
ATOM 721 N N . VAL A 1 95 ? -2.182 -9.176 -5.444 1.00 98.69 95 VAL A N 1
ATOM 722 C CA . VAL A 1 95 ? -2.104 -9.115 -3.974 1.00 98.69 95 VAL A CA 1
ATOM 723 C C . VAL A 1 95 ? -3.484 -8.928 -3.356 1.00 98.69 95 VAL A C 1
ATOM 725 O O . VAL A 1 95 ? -3.804 -9.651 -2.416 1.00 98.69 95 VAL A O 1
ATOM 728 N N . LYS A 1 96 ? -4.328 -8.049 -3.911 1.00 98.56 96 LYS A N 1
ATOM 729 C CA . LYS A 1 96 ? -5.737 -7.920 -3.511 1.00 98.56 96 LYS A CA 1
ATOM 730 C C . LYS A 1 96 ? -6.425 -9.286 -3.533 1.00 98.56 96 LYS A C 1
ATOM 732 O O . LYS A 1 96 ? -6.923 -9.737 -2.508 1.00 98.56 96 LYS A O 1
ATOM 737 N N . ASN A 1 97 ? -6.400 -9.971 -4.677 1.00 98.31 97 ASN A N 1
ATOM 738 C CA . ASN A 1 97 ? -7.080 -11.258 -4.829 1.00 98.31 97 ASN A CA 1
ATOM 739 C C . ASN A 1 97 ? -6.508 -12.331 -3.889 1.00 98.31 97 ASN A C 1
ATOM 741 O O . ASN A 1 97 ? -7.252 -13.145 -3.348 1.00 98.31 97 ASN A O 1
ATOM 745 N N . PHE A 1 98 ? -5.194 -12.323 -3.649 1.00 98.44 98 PHE A N 1
ATOM 746 C CA . PHE A 1 98 ? -4.583 -13.212 -2.666 1.00 98.44 98 PHE A CA 1
ATOM 747 C C . PHE A 1 98 ? -5.110 -12.940 -1.252 1.00 98.44 98 PHE A C 1
ATOM 749 O O . PHE A 1 98 ? -5.452 -13.890 -0.548 1.00 98.44 98 PHE A O 1
ATOM 756 N N . VAL A 1 99 ? -5.193 -11.673 -0.835 1.00 98.12 99 VAL A N 1
ATOM 757 C CA . VAL A 1 99 ? -5.694 -11.287 0.493 1.00 98.12 99 VAL A CA 1
ATOM 758 C C . VAL A 1 99 ? -7.161 -11.667 0.662 1.00 98.12 99 VAL A C 1
ATOM 760 O O . VAL A 1 99 ? -7.498 -12.238 1.696 1.00 98.12 99 VAL A O 1
ATOM 763 N N . ASP A 1 100 ? -8.002 -11.429 -0.344 1.00 96.62 100 ASP A N 1
ATOM 764 C CA . ASP A 1 100 ? -9.432 -11.769 -0.298 1.00 96.62 100 ASP A CA 1
ATOM 765 C C . ASP A 1 100 ? -9.662 -13.262 -0.045 1.00 96.62 100 ASP A C 1
ATOM 767 O O . ASP A 1 100 ? -10.567 -13.654 0.687 1.00 96.62 100 ASP A O 1
ATOM 771 N N . VAL A 1 101 ? -8.813 -14.102 -0.638 1.00 97.62 101 VAL A N 1
ATOM 772 C CA . VAL A 1 101 ? -8.911 -15.562 -0.549 1.00 97.62 101 VAL A CA 1
ATOM 773 C C . VAL A 1 101 ? -8.263 -16.106 0.721 1.00 97.62 101 VAL A C 1
ATOM 775 O O . VAL A 1 101 ? -8.785 -17.029 1.342 1.00 97.62 101 VAL A O 1
ATOM 778 N N . ASN A 1 102 ? -7.094 -15.582 1.090 1.00 96.88 102 ASN A N 1
ATOM 779 C CA . ASN A 1 102 ? -6.239 -16.181 2.118 1.00 96.88 102 ASN A CA 1
ATOM 780 C C . ASN A 1 102 ? -6.303 -15.444 3.459 1.00 96.88 102 ASN A C 1
ATOM 782 O O . ASN A 1 102 ? -5.711 -15.901 4.437 1.00 96.88 102 ASN A O 1
ATOM 786 N N . GLY A 1 103 ? -6.946 -14.277 3.503 1.00 96.94 103 GLY A N 1
ATOM 787 C CA . GLY A 1 103 ? -7.038 -13.436 4.688 1.00 96.94 103 GLY A CA 1
ATOM 788 C C . GLY A 1 103 ? -5.681 -12.962 5.213 1.00 96.94 103 GLY A C 1
ATOM 789 O O . GLY A 1 103 ? -5.588 -12.633 6.390 1.00 96.94 103 GLY A O 1
ATOM 790 N N . ARG A 1 104 ? -4.619 -12.962 4.399 1.00 97.31 104 ARG A N 1
ATOM 791 C CA . ARG A 1 104 ? -3.261 -12.526 4.769 1.00 97.31 104 ARG A CA 1
ATOM 792 C C . ARG A 1 104 ? -2.502 -12.020 3.550 1.00 97.31 104 ARG A C 1
ATOM 794 O O . ARG A 1 104 ? -2.827 -12.399 2.430 1.00 97.31 104 ARG A O 1
ATOM 801 N N . LEU A 1 105 ? -1.468 -11.211 3.771 1.00 98.19 105 LEU A N 1
ATOM 802 C CA . LEU A 1 105 ? -0.538 -10.829 2.707 1.00 98.19 105 LEU A CA 1
ATOM 803 C C . LEU A 1 105 ? 0.308 -12.033 2.245 1.00 98.19 105 LEU A C 1
ATOM 805 O O . LEU A 1 105 ? 0.610 -12.918 3.058 1.00 98.19 105 LEU A O 1
ATOM 809 N N . PRO A 1 106 ? 0.722 -12.075 0.965 1.00 98.12 106 PRO A N 1
ATOM 810 C CA . PRO A 1 106 ? 1.760 -12.997 0.524 1.00 98.12 106 PRO A CA 1
ATOM 811 C C . PRO A 1 106 ? 3.124 -12.582 1.098 1.00 98.12 106 PRO A C 1
ATOM 813 O O . PRO A 1 106 ? 3.298 -11.466 1.580 1.00 98.12 106 PRO A O 1
ATOM 816 N N . ASN A 1 107 ? 4.112 -13.473 1.024 1.00 97.44 107 ASN A N 1
ATOM 817 C CA . ASN A 1 107 ? 5.480 -13.168 1.466 1.00 97.44 107 ASN A CA 1
ATOM 818 C C . ASN A 1 107 ? 6.190 -12.174 0.531 1.00 97.44 107 ASN A C 1
ATOM 820 O O . ASN A 1 107 ? 6.956 -11.324 0.977 1.00 97.44 107 ASN A O 1
ATOM 824 N N . TYR A 1 108 ? 5.899 -12.269 -0.766 1.00 97.69 108 TYR A N 1
ATOM 825 C CA . TYR A 1 108 ? 6.399 -11.380 -1.807 1.00 97.69 108 TYR A CA 1
ATOM 826 C C . TYR A 1 108 ? 5.430 -11.341 -2.985 1.00 97.69 108 TYR A C 1
ATOM 828 O O . TYR A 1 108 ? 4.508 -12.157 -3.078 1.00 97.69 108 TYR A O 1
ATOM 836 N N . VAL A 1 109 ? 5.660 -10.406 -3.900 1.00 97.88 109 VAL A N 1
ATOM 837 C CA . VAL A 1 109 ? 4.973 -10.349 -5.188 1.00 97.88 109 VAL A CA 1
ATOM 838 C C . VAL A 1 109 ? 5.975 -10.103 -6.307 1.00 97.88 109 VAL A C 1
ATOM 840 O O . VAL A 1 109 ? 6.861 -9.260 -6.196 1.00 97.88 109 VAL A O 1
ATOM 843 N N . THR A 1 110 ? 5.851 -10.853 -7.397 1.00 96.75 110 THR A N 1
ATOM 844 C CA . THR A 1 110 ? 6.624 -10.599 -8.616 1.00 96.75 110 THR A CA 1
ATOM 845 C C . THR A 1 110 ? 6.015 -9.423 -9.371 1.00 96.75 110 THR A C 1
ATOM 847 O O . THR A 1 110 ? 4.822 -9.453 -9.651 1.00 96.75 110 THR A O 1
ATOM 850 N N . VAL A 1 111 ? 6.808 -8.420 -9.733 1.00 95.94 111 VAL A N 1
ATOM 851 C CA . VAL A 1 111 ? 6.419 -7.294 -10.593 1.00 95.94 111 VAL A CA 1
ATOM 852 C C . VAL A 1 111 ? 7.094 -7.448 -11.948 1.00 95.94 111 VAL A C 1
ATOM 854 O O . VAL A 1 111 ? 8.310 -7.630 -12.016 1.00 95.94 111 VAL A O 1
ATOM 857 N N . TYR A 1 112 ? 6.308 -7.361 -13.020 1.00 88.56 112 TYR A N 1
ATOM 858 C CA . TYR A 1 112 ? 6.809 -7.382 -14.392 1.00 88.56 112 TYR A CA 1
ATOM 859 C C . TYR A 1 112 ? 7.130 -5.958 -14.860 1.00 88.56 112 TYR A C 1
ATOM 861 O O . TYR A 1 112 ? 6.338 -5.039 -14.673 1.00 88.56 112 TYR A O 1
ATOM 869 N N . SER A 1 113 ? 8.292 -5.774 -15.473 1.00 86.44 113 SER A N 1
ATOM 870 C CA . SER A 1 113 ? 8.770 -4.520 -16.052 1.00 86.44 113 SER A CA 1
ATOM 871 C C . SER A 1 113 ? 9.307 -4.788 -17.459 1.00 86.44 113 SER A C 1
ATOM 873 O O . SER A 1 113 ? 9.585 -5.931 -17.822 1.00 86.44 113 SER A O 1
ATOM 875 N N . GLN A 1 114 ? 9.499 -3.739 -18.259 1.00 80.62 114 GLN A N 1
ATOM 876 C CA . GLN A 1 114 ? 10.134 -3.874 -19.576 1.00 80.62 114 GLN A CA 1
ATOM 877 C C . GLN A 1 114 ? 11.563 -4.434 -19.471 1.00 80.62 114 GLN A C 1
ATOM 879 O O . GLN A 1 114 ? 12.031 -5.112 -20.380 1.00 80.62 114 GLN A O 1
ATOM 884 N N . THR A 1 115 ? 12.237 -4.189 -18.345 1.00 81.69 115 THR A N 1
ATOM 885 C CA . THR A 1 115 ? 13.617 -4.620 -18.079 1.00 81.69 115 THR A CA 1
ATOM 886 C C . THR A 1 115 ? 13.729 -6.000 -17.423 1.00 81.69 115 THR A C 1
ATOM 888 O O . THR A 1 115 ? 14.844 -6.463 -17.195 1.00 81.69 115 THR A O 1
ATOM 891 N N . GLY A 1 116 ? 12.613 -6.670 -17.103 1.00 85.56 116 GLY A N 1
ATOM 892 C CA . GLY A 1 116 ? 12.616 -7.991 -16.466 1.00 85.56 116 GLY A CA 1
ATOM 893 C C . GLY A 1 116 ? 11.497 -8.188 -15.444 1.00 85.56 116 GLY A C 1
ATOM 894 O O . GLY A 1 116 ? 10.468 -7.520 -15.480 1.00 85.56 116 GLY A O 1
ATOM 895 N N . TYR A 1 117 ? 11.693 -9.123 -14.518 1.00 89.62 117 TYR A N 1
ATOM 896 C CA . TYR A 1 117 ? 10.778 -9.366 -13.404 1.00 89.62 117 TYR A CA 1
ATOM 897 C C . TYR A 1 117 ? 11.518 -9.246 -12.073 1.00 89.62 117 TYR A C 1
ATOM 899 O O . TYR A 1 117 ? 12.670 -9.658 -11.948 1.00 89.62 117 TYR A O 1
ATOM 907 N N . TYR A 1 118 ? 10.842 -8.697 -11.067 1.00 93.06 118 TYR A N 1
ATOM 908 C CA . TYR A 1 118 ? 11.423 -8.447 -9.751 1.00 93.06 118 TYR A CA 1
ATOM 909 C C . TYR A 1 118 ? 10.523 -9.016 -8.665 1.00 93.06 118 TYR A C 1
ATOM 911 O O . TYR A 1 118 ? 9.340 -8.691 -8.612 1.00 93.06 118 TYR A O 1
ATOM 919 N N . ASN A 1 119 ? 11.075 -9.835 -7.773 1.00 94.69 119 ASN A N 1
ATOM 920 C CA . ASN A 1 119 ? 10.368 -10.235 -6.560 1.00 94.69 119 ASN A CA 1
ATOM 921 C C . ASN A 1 119 ? 10.517 -9.123 -5.522 1.00 94.69 119 ASN A C 1
ATOM 923 O O . ASN A 1 119 ? 11.630 -8.775 -5.125 1.00 94.69 119 ASN A O 1
ATOM 927 N N . LEU A 1 120 ? 9.391 -8.541 -5.123 1.00 96.12 120 LEU A N 1
ATOM 928 C CA . LEU A 1 120 ? 9.336 -7.501 -4.109 1.00 96.12 120 LEU A CA 1
ATOM 929 C C . LEU A 1 120 ? 8.826 -8.091 -2.804 1.00 96.12 120 LEU A C 1
ATOM 931 O O . LEU A 1 120 ? 7.743 -8.682 -2.763 1.00 96.12 120 LEU A O 1
ATOM 935 N N . SER A 1 121 ? 9.591 -7.877 -1.737 1.00 97.12 121 SER A N 1
ATOM 936 C CA . SER A 1 121 ? 9.101 -8.060 -0.376 1.00 97.12 121 SER A CA 1
ATOM 937 C C . SER A 1 121 ? 7.878 -7.164 -0.141 1.00 97.12 121 SER A C 1
ATOM 939 O O . SER A 1 121 ? 7.691 -6.152 -0.818 1.00 97.12 121 SER A O 1
ATOM 941 N N . MET A 1 122 ? 7.022 -7.497 0.823 1.00 98.06 122 MET A N 1
ATOM 942 C CA . MET A 1 122 ? 5.879 -6.637 1.149 1.00 98.06 122 MET A CA 1
ATOM 943 C C . MET A 1 122 ? 6.242 -5.199 1.583 1.00 98.06 122 MET A C 1
ATOM 945 O O . MET A 1 122 ? 5.485 -4.292 1.229 1.00 98.06 122 MET A O 1
ATOM 949 N N . PRO A 1 123 ? 7.350 -4.907 2.303 1.00 98.06 123 PRO A N 1
ATOM 950 C CA . PRO A 1 123 ? 7.739 -3.517 2.561 1.00 98.06 123 PRO A CA 1
ATOM 951 C C . PRO A 1 123 ? 8.169 -2.796 1.277 1.00 98.06 123 PRO A C 1
ATOM 953 O O . PRO A 1 123 ? 7.699 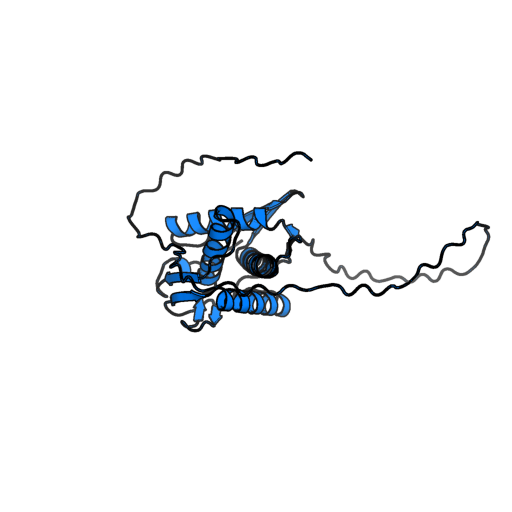-1.687 1.029 1.00 98.06 123 PRO A O 1
ATOM 956 N N . ASP A 1 124 ? 8.952 -3.435 0.406 1.00 97.69 124 ASP A N 1
ATOM 957 C CA . ASP A 1 124 ? 9.279 -2.863 -0.909 1.00 97.69 124 ASP A CA 1
ATOM 958 C C . ASP A 1 124 ? 8.018 -2.603 -1.734 1.00 97.69 124 ASP A C 1
ATOM 960 O O . ASP A 1 124 ? 7.884 -1.572 -2.395 1.00 97.69 124 ASP A O 1
ATOM 964 N N . PHE A 1 125 ? 7.069 -3.537 -1.668 1.00 98.31 125 PHE A N 1
ATOM 965 C CA . PHE A 1 125 ? 5.812 -3.432 -2.380 1.00 98.31 125 PHE A CA 1
ATOM 966 C C . PHE A 1 125 ? 4.973 -2.252 -1.876 1.00 98.31 125 PHE A C 1
ATOM 968 O O . PHE A 1 125 ? 4.478 -1.473 -2.686 1.00 98.31 125 PHE A O 1
ATOM 975 N N . LEU A 1 126 ? 4.883 -2.046 -0.555 1.00 98.69 126 LEU A N 1
ATOM 976 C CA . LEU A 1 126 ? 4.221 -0.874 0.030 1.00 98.69 126 LEU A CA 1
ATOM 977 C C . LEU A 1 126 ? 4.783 0.440 -0.530 1.00 98.69 126 LEU A C 1
ATOM 979 O O . LEU A 1 126 ? 4.019 1.335 -0.893 1.00 98.69 126 LEU A O 1
ATOM 983 N N . TYR A 1 127 ? 6.109 0.543 -0.622 1.00 98.50 127 TYR A N 1
ATOM 984 C CA . TYR A 1 127 ? 6.768 1.737 -1.138 1.00 98.50 127 TYR A CA 1
ATOM 985 C C . TYR A 1 127 ? 6.367 2.031 -2.587 1.00 98.50 127 TYR A C 1
ATOM 987 O O . TYR A 1 127 ? 5.978 3.153 -2.922 1.00 98.50 127 TYR A O 1
ATOM 995 N N . VAL A 1 128 ? 6.413 1.016 -3.456 1.00 98.06 128 VAL A N 1
ATOM 996 C CA . VAL A 1 128 ? 6.100 1.202 -4.880 1.00 98.06 128 VAL A CA 1
ATOM 997 C C . VAL A 1 128 ? 4.605 1.403 -5.122 1.00 98.06 128 VAL A C 1
ATOM 999 O O . VAL A 1 128 ? 4.251 2.175 -6.011 1.00 98.06 128 VAL A O 1
ATOM 1002 N N . LEU A 1 129 ? 3.729 0.803 -4.307 1.00 98.69 129 LEU A N 1
ATOM 1003 C CA . LEU A 1 129 ? 2.290 1.088 -4.298 1.00 98.69 129 LEU A CA 1
ATOM 1004 C C . LEU A 1 129 ? 2.027 2.575 -3.988 1.00 98.69 129 LEU A C 1
ATOM 1006 O O . LEU A 1 129 ? 1.285 3.247 -4.711 1.00 98.69 129 LEU A O 1
ATOM 1010 N N . ALA A 1 130 ? 2.670 3.106 -2.942 1.00 98.62 130 ALA A N 1
ATOM 1011 C CA . ALA A 1 130 ? 2.523 4.500 -2.533 1.00 98.62 130 ALA A CA 1
ATOM 1012 C C . ALA A 1 130 ? 3.058 5.469 -3.604 1.00 98.62 130 ALA A C 1
ATOM 1014 O O . ALA A 1 130 ? 2.332 6.371 -4.026 1.00 98.62 130 ALA A O 1
ATOM 1015 N N . LYS A 1 131 ? 4.273 5.246 -4.129 1.00 97.62 131 LYS A N 1
ATOM 1016 C CA . LYS A 1 131 ? 4.826 6.075 -5.219 1.00 97.62 131 LYS A CA 1
ATOM 1017 C C . LYS A 1 131 ? 3.983 6.033 -6.485 1.00 97.62 131 LYS A C 1
ATOM 1019 O O . LYS A 1 131 ? 3.746 7.073 -7.088 1.00 97.62 131 LYS A O 1
ATOM 1024 N N . THR A 1 132 ? 3.493 4.858 -6.869 1.00 97.19 132 THR A N 1
ATOM 1025 C CA . THR A 1 132 ? 2.637 4.721 -8.056 1.00 97.19 132 THR A CA 1
ATOM 1026 C C . THR A 1 132 ? 1.322 5.476 -7.872 1.00 97.19 132 THR A C 1
ATOM 1028 O O . THR A 1 132 ? 0.867 6.146 -8.793 1.00 97.19 132 THR A O 1
ATOM 1031 N N . THR A 1 133 ? 0.754 5.459 -6.663 1.00 98.25 133 THR A N 1
ATOM 1032 C CA . THR A 1 133 ? -0.442 6.249 -6.331 1.00 98.25 133 THR A CA 1
ATOM 1033 C C . THR A 1 133 ? -0.181 7.757 -6.436 1.00 98.25 133 THR A C 1
ATOM 1035 O O . THR A 1 133 ? -1.001 8.474 -7.005 1.00 98.25 133 THR A O 1
ATOM 1038 N N . ILE A 1 134 ? 0.966 8.242 -5.943 1.00 98.12 134 ILE A N 1
ATOM 1039 C CA . ILE A 1 134 ? 1.386 9.650 -6.080 1.00 98.12 134 ILE A CA 1
ATOM 1040 C C . ILE A 1 134 ? 1.524 10.029 -7.557 1.00 98.12 134 ILE A C 1
ATOM 1042 O O . ILE A 1 134 ? 0.954 11.028 -7.993 1.00 98.12 134 ILE A O 1
ATOM 1046 N N . ASN A 1 135 ? 2.234 9.211 -8.336 1.00 96.00 135 ASN A N 1
ATOM 1047 C CA . ASN A 1 135 ? 2.472 9.464 -9.753 1.00 96.00 135 ASN A CA 1
ATOM 1048 C C . ASN A 1 135 ? 1.164 9.509 -10.551 1.00 96.00 135 ASN A C 1
ATOM 1050 O O . ASN A 1 135 ? 0.936 10.474 -11.278 1.00 96.00 135 ASN A O 1
ATOM 1054 N N . PHE A 1 136 ? 0.265 8.537 -10.354 1.00 94.94 136 PHE A N 1
ATOM 1055 C CA . PHE A 1 136 ? -1.050 8.554 -11.000 1.00 94.94 136 PHE A CA 1
ATOM 1056 C C . PHE A 1 136 ? -1.883 9.773 -10.605 1.00 94.94 136 PHE A C 1
ATOM 1058 O O . PHE A 1 136 ? -2.579 10.330 -11.450 1.00 94.94 136 PHE A O 1
ATOM 1065 N N . ASN A 1 137 ? -1.820 10.208 -9.343 1.00 96.38 137 ASN A N 1
ATOM 1066 C CA . ASN A 1 137 ? -2.529 11.410 -8.912 1.00 96.38 137 ASN A CA 1
ATOM 1067 C C . ASN A 1 137 ? -2.009 12.673 -9.615 1.00 96.38 137 ASN A C 1
ATOM 1069 O O . ASN A 1 137 ? -2.797 13.562 -9.920 1.00 96.38 137 ASN A O 1
ATOM 1073 N N . ASN A 1 138 ? -0.706 12.725 -9.893 1.00 96.00 138 ASN A N 1
ATOM 1074 C CA . ASN A 1 138 ? -0.035 13.883 -10.480 1.00 96.00 138 ASN A CA 1
ATOM 1075 C C . ASN A 1 138 ? 0.077 13.817 -12.015 1.00 96.00 138 ASN A C 1
ATOM 1077 O O . ASN A 1 138 ? 0.707 14.686 -12.609 1.00 96.00 138 ASN A O 1
ATOM 1081 N N . GLY A 1 139 ? -0.490 12.792 -12.664 1.00 92.31 139 GLY A N 1
ATOM 1082 C CA . GLY A 1 139 ? -0.378 12.599 -14.116 1.00 92.31 139 GLY A CA 1
ATOM 1083 C C . GLY A 1 139 ? 1.038 12.250 -14.597 1.00 92.31 139 GLY A C 1
ATOM 1084 O O . GLY A 1 139 ? 1.363 12.455 -15.763 1.00 92.31 139 GLY A O 1
ATOM 1085 N N . ILE A 1 140 ? 1.892 11.736 -13.709 1.00 91.12 140 ILE A N 1
ATOM 1086 C CA . ILE A 1 140 ? 3.287 11.385 -13.998 1.00 91.12 140 ILE A CA 1
ATOM 1087 C C . ILE A 1 140 ? 3.361 9.911 -14.416 1.00 91.12 140 ILE A C 1
ATOM 1089 O O . ILE A 1 140 ? 2.847 9.044 -13.714 1.00 91.12 140 ILE A O 1
ATOM 1093 N N . ILE A 1 141 ? 4.038 9.623 -15.533 1.00 80.69 141 ILE A N 1
ATOM 1094 C CA . ILE A 1 141 ? 4.158 8.273 -16.127 1.00 80.69 141 ILE A CA 1
ATOM 1095 C C . ILE A 1 141 ? 5.592 7.716 -16.103 1.00 80.69 141 ILE A C 1
ATOM 1097 O O . ILE A 1 141 ? 5.993 6.957 -16.982 1.00 80.69 141 ILE A O 1
ATOM 1101 N N . THR A 1 142 ? 6.393 8.126 -15.123 1.00 82.38 142 THR A N 1
ATOM 1102 C CA . THR A 1 142 ? 7.794 7.707 -15.003 1.00 82.38 142 THR A CA 1
ATOM 1103 C C . THR A 1 142 ? 7.944 6.371 -14.281 1.00 82.38 142 THR A C 1
ATOM 1105 O O . THR A 1 142 ? 7.104 5.980 -13.465 1.00 82.38 142 THR A O 1
ATOM 1108 N N . ASP A 1 143 ? 9.052 5.684 -14.562 1.00 85.06 143 ASP A N 1
ATOM 1109 C CA . ASP A 1 143 ? 9.414 4.464 -13.850 1.00 85.06 143 ASP A CA 1
ATOM 1110 C C . ASP A 1 143 ? 9.632 4.724 -12.353 1.00 85.06 143 ASP A C 1
ATOM 1112 O O . ASP A 1 143 ? 10.130 5.769 -11.918 1.00 85.06 143 ASP A O 1
ATOM 1116 N N . ILE A 1 144 ? 9.282 3.725 -11.545 1.00 88.69 144 ILE A N 1
ATOM 1117 C CA . ILE A 1 144 ? 9.482 3.746 -10.103 1.00 88.69 144 ILE A CA 1
ATOM 1118 C C . ILE A 1 144 ? 10.806 3.074 -9.767 1.00 88.69 144 ILE A C 1
ATOM 1120 O O . ILE A 1 144 ? 10.972 1.865 -9.921 1.00 88.69 144 ILE A O 1
ATOM 1124 N N . TYR A 1 145 ? 11.718 3.868 -9.219 1.00 85.56 145 TYR A N 1
ATOM 1125 C CA . TYR A 1 145 ? 12.910 3.369 -8.546 1.00 85.56 145 TYR A CA 1
ATOM 1126 C C . TYR A 1 145 ? 12.552 2.886 -7.140 1.00 85.56 145 TYR A C 1
ATOM 1128 O O . TYR A 1 145 ? 11.928 3.634 -6.373 1.00 85.56 145 TYR A O 1
ATOM 1136 N N . SER A 1 146 ? 12.943 1.653 -6.816 1.00 83.25 146 SER A N 1
ATOM 1137 C CA . SER A 1 146 ? 12.728 1.022 -5.512 1.00 83.25 146 SER A CA 1
ATOM 1138 C C . SER A 1 146 ? 14.046 0.546 -4.905 1.00 83.25 146 SER A C 1
ATOM 1140 O O . SER A 1 146 ? 14.761 -0.258 -5.511 1.00 83.25 146 SER A O 1
ATOM 1142 N N . ASN A 1 147 ? 14.306 1.017 -3.684 1.00 86.69 147 ASN A N 1
ATOM 1143 C CA . ASN A 1 147 ? 15.342 0.507 -2.787 1.00 86.69 147 ASN A CA 1
ATOM 1144 C C . ASN A 1 147 ? 14.837 -0.724 -2.019 1.00 86.69 147 ASN A C 1
ATOM 1146 O O . ASN A 1 147 ? 13.685 -1.128 -2.184 1.00 86.69 147 ASN A O 1
ATOM 1150 N N . TYR A 1 148 ? 15.696 -1.301 -1.180 1.00 93.62 148 TYR A N 1
ATOM 1151 C CA . TYR A 1 148 ? 15.336 -2.373 -0.255 1.00 93.62 148 TYR A CA 1
ATOM 1152 C C . TYR A 1 148 ? 14.913 -1.787 1.094 1.00 93.62 148 TYR A C 1
ATOM 1154 O O . TYR A 1 148 ? 15.690 -1.085 1.741 1.00 93.62 148 TYR A O 1
ATO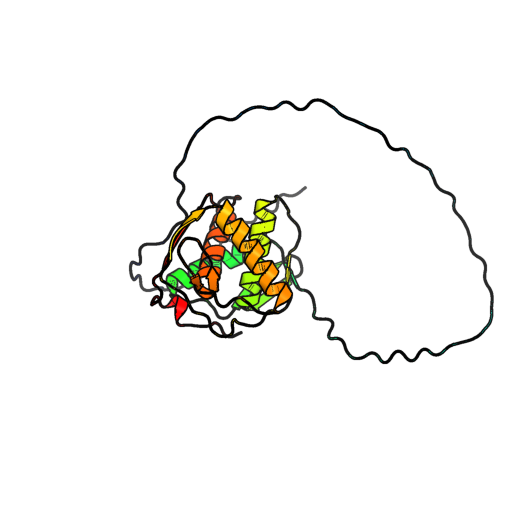M 1162 N N . TYR A 1 149 ? 13.696 -2.096 1.528 1.00 95.56 149 TYR A N 1
ATOM 1163 C CA . TYR A 1 149 ? 13.141 -1.681 2.808 1.00 95.56 149 TYR A CA 1
ATOM 1164 C C . TYR A 1 149 ? 12.901 -2.891 3.701 1.00 95.56 149 TYR A C 1
ATOM 1166 O O . TYR A 1 149 ? 12.391 -3.926 3.274 1.00 95.56 149 TYR A O 1
ATOM 1174 N N . SER A 1 150 ? 13.237 -2.747 4.978 1.00 97.06 150 SER A N 1
ATOM 1175 C CA . SER A 1 150 ? 12.972 -3.783 5.975 1.00 97.06 150 SER A CA 1
ATOM 1176 C C . SER A 1 150 ? 11.523 -3.748 6.483 1.00 97.06 150 SER A C 1
ATOM 1178 O O . SER A 1 150 ? 10.795 -2.760 6.328 1.00 97.06 150 SER A O 1
ATOM 1180 N N . ASN A 1 151 ? 11.094 -4.855 7.093 1.00 96.94 151 ASN A N 1
ATOM 1181 C CA . ASN A 1 151 ? 9.787 -4.964 7.737 1.00 96.94 151 ASN A CA 1
ATOM 1182 C C . ASN A 1 151 ? 9.601 -3.937 8.875 1.00 96.94 151 ASN A C 1
ATOM 1184 O O . ASN A 1 151 ? 10.583 -3.490 9.478 1.00 96.94 151 ASN A O 1
ATOM 1188 N N . PRO A 1 152 ? 8.345 -3.594 9.225 1.00 97.19 152 PRO A N 1
ATOM 1189 C CA . PRO A 1 152 ? 8.062 -2.851 10.450 1.00 97.19 152 PRO A CA 1
ATOM 1190 C C . PRO A 1 152 ? 8.537 -3.629 11.685 1.00 97.19 152 PRO A C 1
ATOM 1192 O O . PRO A 1 152 ? 8.549 -4.859 11.697 1.00 97.19 152 PRO A O 1
ATOM 1195 N N . THR A 1 153 ? 8.896 -2.916 12.752 1.00 95.75 153 THR A N 1
ATOM 1196 C CA . THR A 1 153 ? 9.434 -3.537 13.974 1.00 95.75 153 THR A CA 1
ATOM 1197 C C . THR A 1 153 ? 8.352 -4.108 14.884 1.00 95.75 153 THR A C 1
ATOM 1199 O O . THR A 1 153 ? 8.579 -5.111 15.552 1.00 95.75 153 THR A O 1
ATOM 1202 N N . SER A 1 154 ? 7.189 -3.459 14.947 1.00 95.44 154 SER A N 1
ATOM 1203 C CA . SER A 1 154 ? 6.069 -3.862 15.802 1.00 95.44 154 SER A CA 1
ATOM 1204 C C . SER A 1 154 ? 4.753 -3.317 15.231 1.00 95.44 154 SER A C 1
ATOM 1206 O O . SER A 1 154 ? 4.231 -2.299 15.705 1.00 95.44 154 SER A O 1
ATOM 1208 N N . PRO A 1 155 ? 4.246 -3.914 14.137 1.00 96.50 155 PRO A N 1
ATOM 1209 C CA . PRO A 1 155 ? 3.009 -3.472 13.508 1.00 96.50 155 PRO A CA 1
ATOM 1210 C C . PRO A 1 155 ? 1.831 -3.700 14.454 1.00 96.50 155 PRO A C 1
ATOM 1212 O O . PRO A 1 155 ? 1.584 -4.813 14.908 1.00 96.50 155 PRO A O 1
ATOM 1215 N N . THR A 1 156 ? 1.107 -2.626 14.751 1.00 96.00 156 THR A N 1
ATOM 1216 C CA . THR A 1 156 ? -0.085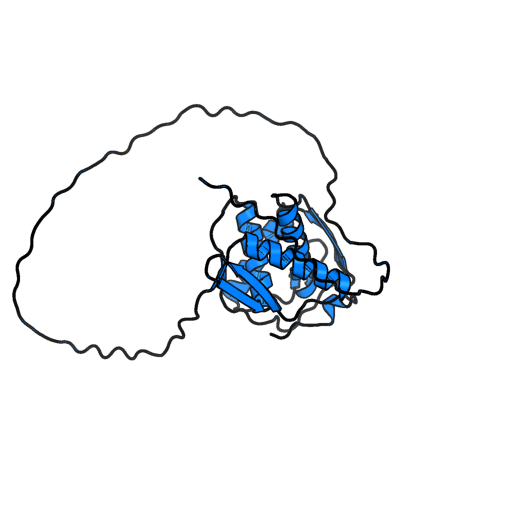 -2.627 15.605 1.00 96.00 156 THR A CA 1
ATOM 1217 C C . THR A 1 156 ? -1.058 -1.574 15.095 1.00 96.00 156 THR A C 1
ATOM 1219 O O . THR A 1 156 ? -0.644 -0.577 14.504 1.00 96.00 156 THR A O 1
ATOM 1222 N N . GLY A 1 157 ? -2.354 -1.777 15.306 1.00 97.19 157 GLY A N 1
ATOM 1223 C CA . GLY A 1 157 ? -3.375 -0.833 14.869 1.00 97.19 157 GLY A CA 1
ATOM 1224 C C . GLY A 1 157 ? -4.736 -1.109 15.490 1.00 97.19 157 GLY A C 1
ATOM 1225 O O . GLY A 1 157 ? -4.904 -2.024 16.297 1.00 97.19 157 GLY A O 1
ATOM 1226 N N . VAL A 1 158 ? -5.710 -0.290 15.110 1.00 98.25 158 VAL A N 1
ATOM 1227 C CA . VAL A 1 158 ? -7.111 -0.424 15.529 1.00 98.25 158 VAL A CA 1
ATOM 1228 C C . VAL A 1 158 ? -7.963 -0.974 14.387 1.00 98.25 158 VAL A C 1
ATOM 1230 O O . VAL A 1 158 ? -7.509 -1.069 13.247 1.00 98.25 158 VAL A O 1
ATOM 1233 N N . SER A 1 159 ? -9.204 -1.350 14.691 1.00 98.06 159 SER A N 1
ATOM 1234 C CA . SER A 1 159 ? -10.193 -1.652 13.656 1.00 98.06 159 SER A CA 1
ATOM 1235 C C . SER A 1 159 ? -10.428 -0.415 12.796 1.00 98.06 159 SER A C 1
ATOM 1237 O O . SER A 1 159 ? -10.710 0.654 13.334 1.00 98.06 159 SER A O 1
ATOM 1239 N N . ILE A 1 160 ? -10.351 -0.569 11.477 1.00 98.00 160 ILE A N 1
ATOM 1240 C CA . ILE A 1 160 ? -10.642 0.500 10.523 1.00 98.00 160 ILE A CA 1
ATOM 1241 C C . ILE A 1 160 ? -11.943 0.166 9.806 1.00 98.00 160 ILE A C 1
ATOM 1243 O O . ILE A 1 160 ? -12.058 -0.878 9.161 1.00 98.00 160 ILE A O 1
ATOM 1247 N N . ASN A 1 161 ? -12.917 1.063 9.925 1.00 96.88 161 ASN A N 1
ATOM 1248 C CA . ASN A 1 161 ? -14.205 0.968 9.258 1.00 96.88 161 ASN A CA 1
ATOM 1249 C C . ASN A 1 161 ? -14.574 2.344 8.694 1.00 96.88 161 ASN A C 1
ATOM 1251 O O . ASN A 1 161 ? -14.728 3.298 9.456 1.00 96.88 161 ASN A O 1
ATOM 1255 N N . GLY A 1 162 ? -14.660 2.457 7.371 1.00 97.25 162 GLY A N 1
ATOM 1256 C CA . GLY A 1 162 ? -15.080 3.687 6.708 1.00 97.25 162 GLY A CA 1
ATOM 1257 C C . GLY A 1 162 ? -14.432 3.910 5.347 1.00 97.25 162 GLY A C 1
ATOM 1258 O O . GLY A 1 162 ? -13.691 3.071 4.831 1.00 97.25 162 GLY A O 1
ATOM 1259 N N . GLN A 1 163 ? -14.735 5.070 4.770 1.00 98.25 163 GLN A N 1
ATOM 1260 C CA . GLN A 1 163 ? -14.201 5.513 3.488 1.00 98.25 163 GLN A CA 1
ATOM 1261 C C . GLN A 1 163 ? -12.979 6.414 3.681 1.00 98.25 163 GLN A C 1
ATOM 1263 O O . GLN A 1 163 ? -12.962 7.296 4.540 1.00 98.25 163 GLN A O 1
ATOM 1268 N N . ILE A 1 164 ? -11.972 6.221 2.834 1.00 98.44 164 ILE A N 1
ATOM 1269 C CA . ILE A 1 164 ? -10.797 7.083 2.717 1.00 98.44 164 ILE A CA 1
ATOM 1270 C C . ILE A 1 164 ? -10.831 7.713 1.329 1.00 98.44 164 ILE A C 1
ATOM 1272 O O . ILE A 1 164 ? -10.756 7.014 0.321 1.00 98.44 164 ILE A O 1
ATOM 1276 N N . THR A 1 165 ? -10.967 9.036 1.280 1.00 98.69 165 THR A N 1
ATOM 1277 C CA . THR A 1 165 ? -11.054 9.802 0.031 1.00 98.69 165 THR A CA 1
ATOM 1278 C C . THR A 1 165 ? -9.727 9.828 -0.724 1.00 98.69 165 THR A C 1
ATOM 1280 O O . THR A 1 165 ? -8.659 9.625 -0.140 1.00 98.69 165 THR A O 1
ATOM 1283 N N . LYS A 1 166 ? -9.786 10.169 -2.015 1.00 98.62 166 LYS A N 1
ATOM 1284 C CA . LYS A 1 166 ? -8.613 10.358 -2.874 1.00 98.62 166 LYS A CA 1
ATOM 1285 C C . LYS A 1 166 ? -7.589 11.329 -2.322 1.00 98.62 166 LYS A C 1
ATOM 1287 O O . LYS A 1 166 ? -6.408 10.999 -2.272 1.00 98.62 166 LYS A O 1
ATOM 1292 N N . ALA A 1 167 ? -8.041 12.482 -1.838 1.00 98.50 167 ALA A N 1
ATOM 1293 C CA . ALA A 1 167 ? -7.159 13.453 -1.201 1.00 98.50 167 ALA A CA 1
ATOM 1294 C C . ALA A 1 167 ? -6.423 12.850 0.011 1.00 98.50 167 ALA A C 1
ATOM 1296 O O . ALA A 1 167 ? -5.217 13.045 0.165 1.00 98.50 167 ALA A O 1
ATOM 1297 N N . ASN A 1 168 ? -7.125 12.059 0.830 1.00 98.69 168 ASN A N 1
ATOM 1298 C CA . ASN A 1 168 ? -6.549 11.450 2.025 1.00 98.69 168 ASN A CA 1
ATOM 1299 C C . ASN A 1 168 ? -5.549 10.345 1.688 1.00 98.69 168 ASN A C 1
ATOM 1301 O O . ASN A 1 168 ? -4.418 10.409 2.163 1.00 98.69 168 ASN A O 1
ATOM 1305 N N . TYR A 1 169 ? -5.904 9.359 0.853 1.00 98.69 169 TYR A N 1
ATOM 1306 C CA . TYR A 1 169 ? -4.936 8.310 0.516 1.00 98.69 169 TYR A CA 1
ATOM 1307 C C . TYR A 1 169 ? -3.749 8.867 -0.291 1.00 98.69 169 TYR A C 1
ATOM 1309 O O . TYR A 1 169 ? -2.651 8.334 -0.201 1.00 98.69 169 TYR A O 1
ATOM 1317 N N . TYR A 1 170 ? -3.911 9.964 -1.041 1.00 98.69 170 TYR A N 1
ATOM 1318 C CA . TYR A 1 170 ? -2.788 10.645 -1.691 1.00 98.69 170 TYR A CA 1
ATOM 1319 C C . TYR A 1 170 ? -1.831 11.281 -0.669 1.00 98.69 170 TYR A C 1
ATOM 1321 O O . TYR A 1 170 ? -0.613 11.113 -0.763 1.00 98.69 170 TYR A O 1
ATOM 1329 N N . ALA A 1 171 ? -2.362 11.978 0.339 1.00 98.75 171 ALA A N 1
ATOM 1330 C CA . ALA A 1 171 ? -1.558 12.534 1.429 1.00 98.75 171 ALA A CA 1
ATOM 1331 C C . ALA A 1 171 ? -0.864 11.431 2.247 1.00 98.75 171 ALA A C 1
ATOM 1333 O O . ALA A 1 171 ? 0.306 11.549 2.614 1.00 98.75 171 ALA A O 1
ATOM 1334 N N . TYR A 1 172 ? -1.560 10.320 2.488 1.00 98.81 172 TYR A N 1
ATOM 1335 C CA . TYR A 1 172 ? -1.007 9.159 3.179 1.00 98.81 172 TYR A CA 1
ATOM 1336 C C . TYR A 1 172 ? 0.090 8.457 2.374 1.00 98.81 172 TYR A C 1
ATOM 1338 O O . TYR A 1 172 ? 1.031 7.924 2.955 1.00 98.81 172 TYR A O 1
ATOM 1346 N N . ALA A 1 173 ? 0.006 8.453 1.043 1.00 98.81 173 ALA A N 1
ATOM 1347 C CA . ALA A 1 173 ? 1.042 7.858 0.208 1.00 98.81 173 ALA A CA 1
ATOM 1348 C C . ALA A 1 173 ? 2.354 8.636 0.354 1.00 98.81 173 ALA A C 1
ATOM 1350 O O . ALA A 1 173 ? 3.418 8.036 0.501 1.00 98.81 173 ALA A O 1
ATOM 1351 N N . GLN A 1 174 ? 2.271 9.970 0.393 1.00 98.75 174 GLN A N 1
ATOM 1352 C CA . GLN A 1 174 ? 3.430 10.834 0.617 1.00 98.75 174 GLN A CA 1
ATOM 1353 C C . GLN A 1 174 ? 4.063 10.581 1.987 1.00 98.75 174 GLN A C 1
ATOM 1355 O O . GLN A 1 174 ? 5.277 10.411 2.070 1.00 98.75 174 GLN A O 1
ATOM 1360 N N . SER A 1 175 ? 3.259 10.475 3.052 1.00 98.75 175 SER A N 1
ATOM 1361 C CA . SER A 1 175 ? 3.794 10.214 4.394 1.00 98.75 175 SER A CA 1
ATOM 1362 C C . SER A 1 175 ? 4.473 8.845 4.508 1.00 98.75 175 SER A C 1
ATOM 1364 O O . SER A 1 175 ? 5.504 8.736 5.172 1.00 98.75 175 SER A O 1
ATOM 1366 N N . ILE A 1 176 ? 3.955 7.820 3.820 1.00 98.75 176 ILE A N 1
ATOM 1367 C CA . ILE A 1 176 ? 4.597 6.501 3.728 1.00 98.75 176 ILE A CA 1
ATOM 1368 C C . ILE A 1 176 ? 5.957 6.614 3.042 1.00 98.75 176 ILE A C 1
ATOM 1370 O O . ILE A 1 176 ? 6.949 6.162 3.608 1.00 98.75 176 ILE A O 1
ATOM 1374 N N . VAL A 1 177 ? 6.021 7.237 1.861 1.00 98.44 177 VAL A N 1
ATOM 1375 C CA . VAL A 1 177 ? 7.276 7.396 1.108 1.00 98.44 177 VAL A CA 1
ATOM 1376 C C . VAL A 1 177 ? 8.310 8.151 1.941 1.00 98.44 177 VAL A C 1
ATOM 1378 O O . VAL A 1 177 ? 9.402 7.631 2.159 1.00 98.44 177 VAL A O 1
ATOM 1381 N N . SER A 1 178 ? 7.945 9.305 2.512 1.00 98.50 178 SER A N 1
ATOM 1382 C CA . SER A 1 178 ? 8.846 10.091 3.364 1.00 98.50 178 SER A CA 1
ATOM 1383 C C . SER A 1 178 ? 9.338 9.312 4.586 1.00 98.50 178 SER A C 1
ATOM 1385 O O . SER A 1 178 ? 10.520 9.390 4.932 1.00 98.50 178 SER A O 1
ATOM 1387 N N . PHE A 1 179 ? 8.462 8.542 5.243 1.00 98.56 179 PHE A N 1
ATOM 1388 C CA . PHE A 1 179 ? 8.859 7.700 6.370 1.00 98.56 179 PHE A CA 1
ATOM 1389 C C . PHE A 1 179 ? 9.866 6.638 5.934 1.00 98.56 179 PHE A C 1
ATOM 1391 O O . PHE A 1 179 ? 10.903 6.478 6.577 1.00 98.56 179 PHE A O 1
ATOM 1398 N N . MET A 1 180 ? 9.566 5.913 4.857 1.00 98.12 180 MET A N 1
ATOM 1399 C CA . MET A 1 180 ? 10.387 4.797 4.400 1.00 98.12 180 MET A CA 1
ATOM 1400 C C . MET A 1 180 ? 11.756 5.278 3.926 1.00 98.12 180 MET A C 1
ATOM 1402 O O . MET A 1 180 ? 12.759 4.708 4.353 1.00 98.12 180 MET A O 1
ATOM 1406 N N . ASP A 1 181 ? 11.814 6.366 3.157 1.00 97.06 181 ASP A N 1
ATOM 1407 C CA . ASP A 1 181 ? 13.071 6.977 2.710 1.00 97.06 181 ASP A CA 1
ATOM 1408 C C . ASP A 1 181 ? 13.946 7.425 3.889 1.00 97.06 181 ASP A C 1
ATOM 1410 O O . ASP A 1 181 ? 15.158 7.233 3.867 1.00 97.06 181 ASP A O 1
ATOM 1414 N N . SER A 1 182 ? 13.337 7.948 4.958 1.00 97.94 182 SER A N 1
ATOM 1415 C CA . SER A 1 182 ? 14.080 8.412 6.138 1.00 97.94 182 SER A CA 1
ATOM 1416 C C . SER A 1 182 ? 14.528 7.282 7.070 1.00 97.94 182 SER A C 1
ATOM 1418 O O . SER A 1 182 ? 15.503 7.436 7.800 1.00 97.94 182 SER A O 1
ATOM 1420 N N . ASN A 1 183 ? 13.793 6.165 7.110 1.00 97.62 183 ASN A N 1
ATOM 1421 C CA . ASN A 1 183 ? 13.969 5.129 8.137 1.00 97.62 183 ASN A CA 1
ATOM 1422 C C . ASN A 1 183 ? 14.462 3.779 7.596 1.00 97.62 183 ASN A C 1
ATOM 1424 O O . ASN A 1 183 ? 14.737 2.884 8.395 1.00 97.62 183 ASN A O 1
ATOM 1428 N N . GLY A 1 184 ? 14.519 3.581 6.274 1.00 97.38 184 GLY A N 1
ATOM 1429 C CA . GLY A 1 184 ? 14.937 2.312 5.658 1.00 97.38 184 GLY A CA 1
ATOM 1430 C C . GLY A 1 184 ? 14.020 1.119 5.978 1.00 97.38 184 GLY A C 1
ATOM 1431 O O . GLY A 1 184 ? 14.409 -0.043 5.827 1.00 97.38 184 GLY A O 1
ATOM 1432 N N . ARG A 1 185 ? 12.797 1.379 6.456 1.00 97.50 185 ARG A N 1
ATOM 1433 C CA . ARG A 1 185 ? 11.816 0.353 6.837 1.00 97.50 185 ARG A CA 1
ATOM 1434 C C . ARG A 1 185 ? 10.387 0.829 6.641 1.00 97.50 185 ARG A C 1
ATOM 1436 O O . ARG A 1 185 ? 10.119 2.027 6.708 1.00 97.50 185 ARG A O 1
ATOM 1443 N N . ALA A 1 186 ? 9.463 -0.111 6.476 1.00 98.12 186 ALA A N 1
ATOM 1444 C CA . ALA A 1 186 ? 8.038 0.194 6.463 1.00 98.12 186 ALA A CA 1
ATOM 1445 C C . ALA A 1 186 ? 7.534 0.681 7.843 1.00 98.12 186 ALA A C 1
ATOM 1447 O O . ALA A 1 186 ? 8.048 0.252 8.884 1.00 98.12 186 ALA A O 1
ATOM 1448 N N . PRO A 1 187 ? 6.526 1.573 7.885 1.00 98.44 187 PRO A N 1
ATOM 1449 C CA . PRO A 1 187 ? 5.931 2.025 9.138 1.00 98.44 187 PRO A CA 1
ATOM 1450 C C . PRO A 1 187 ? 5.116 0.907 9.806 1.00 98.44 187 PRO A C 1
ATOM 1452 O O . PRO A 1 187 ? 4.513 0.076 9.131 1.00 98.44 187 PRO A O 1
ATOM 1455 N N . ASN A 1 188 ? 5.046 0.913 11.143 1.00 98.56 188 ASN A N 1
ATOM 1456 C CA . ASN A 1 188 ? 4.223 -0.039 11.910 1.00 98.56 188 ASN A CA 1
ATOM 1457 C C . ASN A 1 188 ? 2.720 0.117 11.603 1.00 98.56 188 ASN A C 1
ATOM 1459 O O . ASN A 1 188 ? 1.966 -0.859 11.598 1.00 98.56 188 ASN A O 1
ATOM 1463 N N . TYR A 1 189 ? 2.301 1.355 11.351 1.00 98.69 189 TYR A N 1
ATOM 1464 C CA . TYR A 1 189 ? 0.947 1.745 10.990 1.00 98.69 189 TYR A CA 1
ATOM 1465 C C . TYR A 1 189 ? 0.963 3.064 10.217 1.00 98.69 189 TYR A C 1
ATOM 1467 O O . TYR A 1 189 ? 1.927 3.827 10.275 1.00 98.69 189 TYR A O 1
ATOM 1475 N N . LEU A 1 190 ? -0.143 3.350 9.543 1.00 98.56 190 LEU A N 1
ATOM 1476 C CA . LEU A 1 190 ? -0.476 4.652 8.987 1.00 98.56 190 LEU A CA 1
ATOM 1477 C C . LEU A 1 190 ? -1.517 5.323 9.891 1.00 98.56 190 LEU A C 1
ATOM 1479 O O . LEU A 1 190 ? -2.576 4.752 10.148 1.00 98.56 190 LEU A O 1
ATOM 1483 N N . SER A 1 191 ? -1.243 6.537 10.362 1.00 98.31 191 SER A N 1
ATOM 1484 C CA . SER A 1 191 ? -2.237 7.331 11.090 1.00 98.31 191 SER A CA 1
ATOM 1485 C C . SER A 1 191 ? -3.252 7.936 10.122 1.00 98.31 191 SER A C 1
ATOM 1487 O O . SER A 1 191 ? -2.893 8.711 9.239 1.00 98.31 191 SER A O 1
ATOM 1489 N N . THR A 1 192 ? -4.524 7.582 10.301 1.00 97.88 192 THR A N 1
ATOM 1490 C CA . THR A 1 192 ? -5.647 8.074 9.490 1.00 97.88 192 THR A CA 1
ATOM 1491 C C . THR A 1 192 ? -6.701 8.741 10.372 1.00 97.88 192 THR A C 1
ATOM 1493 O O . THR A 1 192 ? -6.676 8.596 11.596 1.00 97.88 192 THR A O 1
ATOM 1496 N N . SER A 1 193 ? -7.676 9.422 9.767 1.00 95.94 193 SER A N 1
ATOM 1497 C CA . SER A 1 193 ? -8.847 9.940 10.494 1.00 95.94 193 SER A CA 1
ATOM 1498 C C . SER A 1 193 ? -9.715 8.839 11.123 1.00 95.94 193 SER A C 1
ATOM 1500 O O . SER A 1 193 ? -10.467 9.118 12.052 1.00 95.94 193 SER A O 1
ATOM 1502 N N . LEU A 1 194 ? -9.595 7.594 10.648 1.00 97.19 194 LEU A N 1
ATOM 1503 C CA . LEU A 1 194 ? -10.294 6.416 11.175 1.00 97.19 194 LEU A CA 1
ATOM 1504 C C . LEU A 1 194 ? -9.478 5.679 12.256 1.00 97.19 194 LEU A C 1
ATOM 1506 O O . LEU A 1 194 ? -9.919 4.654 12.769 1.00 97.19 194 LEU A O 1
ATOM 1510 N N . GLY A 1 195 ? -8.288 6.185 12.598 1.00 98.31 195 GLY A N 1
ATOM 1511 C CA . GLY A 1 195 ? -7.355 5.586 13.550 1.00 98.31 195 GLY A CA 1
ATOM 1512 C C . GLY A 1 195 ? -6.066 5.070 12.904 1.00 98.31 195 GLY A C 1
ATOM 1513 O O . GLY A 1 195 ? -5.808 5.262 11.713 1.00 98.31 195 GLY A O 1
ATOM 1514 N N . ASN A 1 196 ? -5.225 4.423 13.714 1.00 98.56 196 ASN A N 1
ATOM 1515 C CA . ASN A 1 196 ? -3.971 3.831 13.248 1.00 98.56 196 ASN A CA 1
ATOM 1516 C C . ASN A 1 196 ? -4.253 2.535 12.476 1.00 98.56 196 ASN A C 1
ATOM 1518 O O . ASN A 1 196 ? -4.585 1.507 13.070 1.00 98.56 196 ASN A O 1
ATOM 1522 N N . MET A 1 197 ? -4.105 2.591 11.153 1.00 98.56 197 MET A N 1
ATOM 1523 C CA . MET A 1 197 ? -4.246 1.453 10.250 1.00 98.56 197 MET A CA 1
ATOM 1524 C C . MET A 1 197 ? -2.945 0.653 10.226 1.00 98.56 197 MET A C 1
ATOM 1526 O O . MET A 1 197 ? -1.904 1.170 9.828 1.00 98.56 197 MET A O 1
ATOM 1530 N N . GLN A 1 198 ? -2.995 -0.613 10.629 1.00 98.56 198 GLN A N 1
ATOM 1531 C CA . GLN A 1 198 ? -1.804 -1.457 10.703 1.00 98.56 198 GLN A CA 1
ATOM 1532 C C . GLN A 1 198 ? -1.182 -1.704 9.318 1.00 98.56 198 GLN A C 1
ATOM 1534 O O . GLN A 1 198 ? -1.906 -1.865 8.335 1.00 98.56 198 GLN A O 1
ATOM 1539 N N . TYR A 1 199 ? 0.152 -1.789 9.261 1.00 98.62 199 TYR A N 1
ATOM 1540 C CA . TYR A 1 199 ? 0.971 -2.041 8.066 1.00 98.62 199 TYR A CA 1
ATOM 1541 C C . TYR A 1 199 ? 0.338 -2.972 7.013 1.00 98.62 199 TYR A C 1
ATOM 1543 O O . TYR A 1 199 ? 0.232 -2.601 5.844 1.00 98.62 199 TYR A O 1
ATOM 1551 N N . GLN A 1 200 ? -0.126 -4.162 7.408 1.00 98.44 200 GLN A N 1
ATOM 1552 C CA . GLN A 1 200 ? -0.680 -5.127 6.457 1.00 98.44 200 GLN A CA 1
ATOM 1553 C C . GLN A 1 200 ? -1.980 -4.634 5.809 1.00 98.44 200 GLN A C 1
ATOM 1555 O O . GLN A 1 200 ? -2.189 -4.805 4.607 1.00 98.44 200 GLN A O 1
ATOM 1560 N N . THR A 1 201 ? -2.829 -3.972 6.597 1.00 98.56 201 THR A N 1
ATOM 1561 C CA . THR A 1 201 ? -4.061 -3.346 6.104 1.00 98.56 201 THR A CA 1
ATOM 1562 C C . THR A 1 201 ? -3.747 -2.163 5.181 1.00 98.56 201 THR A C 1
ATOM 1564 O O . THR A 1 201 ? -4.456 -1.968 4.197 1.00 98.56 201 THR A O 1
ATOM 1567 N N . VAL A 1 202 ? -2.653 -1.425 5.417 1.00 98.81 202 VAL A N 1
ATOM 1568 C CA . VAL A 1 202 ? -2.200 -0.344 4.519 1.00 98.81 202 VAL A CA 1
ATOM 1569 C C . VAL A 1 202 ? -1.825 -0.891 3.140 1.00 98.81 202 VAL A C 1
ATOM 1571 O O . VAL A 1 202 ? -2.274 -0.354 2.129 1.00 98.81 202 VAL A O 1
ATOM 1574 N N . ILE A 1 203 ? -1.052 -1.983 3.077 1.00 98.81 203 ILE A N 1
ATOM 1575 C CA . ILE A 1 203 ? -0.704 -2.633 1.799 1.00 98.81 203 ILE A CA 1
ATOM 1576 C C . ILE A 1 203 ? -1.962 -3.075 1.063 1.00 98.81 203 ILE A C 1
ATOM 1578 O O . ILE A 1 203 ? -2.085 -2.852 -0.142 1.00 98.81 203 ILE A O 1
ATOM 1582 N N . TYR A 1 204 ? -2.910 -3.674 1.782 1.00 98.81 204 TYR A N 1
ATOM 1583 C CA . TYR A 1 204 ? -4.171 -4.099 1.192 1.00 98.81 204 TYR A CA 1
ATOM 1584 C C . TYR A 1 204 ? -4.997 -2.916 0.665 1.00 98.81 204 TYR A C 1
ATOM 1586 O O . TYR A 1 204 ? -5.475 -2.976 -0.465 1.00 98.81 204 TYR A O 1
ATOM 1594 N N . MET A 1 205 ? -5.075 -1.802 1.401 1.00 98.81 205 MET A N 1
ATOM 1595 C CA . MET A 1 205 ? -5.743 -0.577 0.945 1.00 98.81 205 MET A CA 1
ATOM 1596 C C . MET A 1 205 ? -5.152 -0.055 -0.373 1.00 98.81 205 MET A C 1
ATOM 1598 O O . MET A 1 205 ? -5.898 0.202 -1.314 1.00 98.81 205 MET A O 1
ATOM 1602 N N . TYR A 1 206 ? -3.826 0.073 -0.482 1.00 98.88 206 TYR A N 1
ATOM 1603 C CA . TYR A 1 206 ? -3.219 0.517 -1.745 1.00 98.88 206 TYR A CA 1
ATOM 1604 C C . TYR A 1 206 ? -3.296 -0.533 -2.855 1.00 98.88 206 TYR A C 1
ATOM 1606 O O . TYR A 1 206 ? -3.348 -0.171 -4.030 1.00 98.88 206 TYR A O 1
ATOM 1614 N N . SER A 1 207 ? -3.370 -1.818 -2.500 1.00 98.81 207 SER A N 1
ATOM 1615 C CA . SER A 1 207 ? -3.638 -2.880 -3.471 1.00 98.81 207 SER A CA 1
ATOM 1616 C C . SER A 1 207 ? -5.041 -2.736 -4.069 1.00 98.81 207 SER A C 1
ATOM 1618 O O . SER A 1 207 ? -5.190 -2.843 -5.280 1.00 98.81 207 SER A O 1
ATOM 1620 N N . LEU A 1 208 ? -6.055 -2.407 -3.256 1.00 98.69 208 LEU A N 1
ATOM 1621 C CA . LEU A 1 208 ? -7.408 -2.085 -3.732 1.00 98.69 208 LEU A CA 1
ATOM 1622 C C . LEU A 1 208 ? -7.410 -0.860 -4.657 1.00 98.69 208 LEU A C 1
ATOM 1624 O O . LEU A 1 208 ? -8.015 -0.902 -5.726 1.00 98.69 208 LEU A O 1
ATOM 1628 N N . ILE A 1 209 ? -6.709 0.211 -4.267 1.00 98.81 209 ILE A N 1
ATOM 1629 C CA . ILE A 1 209 ? -6.625 1.461 -5.040 1.00 98.81 209 ILE A CA 1
ATOM 1630 C C . ILE A 1 209 ? -6.025 1.216 -6.430 1.00 98.81 209 ILE A C 1
ATOM 1632 O O . ILE A 1 209 ? -6.596 1.650 -7.431 1.00 98.81 209 ILE A O 1
ATOM 1636 N N . LEU A 1 210 ? -4.885 0.524 -6.510 1.00 98.50 210 LEU A N 1
ATOM 1637 C CA . LEU A 1 210 ? -4.214 0.298 -7.792 1.00 98.50 210 LEU A CA 1
ATOM 1638 C C . LEU A 1 210 ? -4.835 -0.838 -8.609 1.00 98.50 210 LEU A C 1
ATOM 1640 O O . LEU A 1 210 ? -4.775 -0.781 -9.832 1.00 98.50 210 LEU A O 1
ATOM 1644 N N . ALA A 1 211 ? -5.495 -1.813 -7.977 1.00 98.38 211 ALA A N 1
ATOM 1645 C CA . ALA A 1 211 ? -6.332 -2.772 -8.697 1.00 98.38 211 ALA A CA 1
ATOM 1646 C C . ALA A 1 211 ? -7.514 -2.068 -9.384 1.00 98.38 211 ALA A C 1
ATOM 1648 O O . ALA A 1 211 ? -7.781 -2.317 -10.554 1.00 98.38 211 ALA A O 1
ATOM 1649 N N . PHE A 1 212 ? -8.175 -1.126 -8.698 1.00 98.12 212 PHE A N 1
ATOM 1650 C CA . PHE A 1 212 ? -9.203 -0.297 -9.329 1.00 98.12 212 PHE A CA 1
ATOM 1651 C C . PHE A 1 212 ? -8.627 0.516 -10.492 1.00 98.12 212 PHE A C 1
ATOM 1653 O O . PHE A 1 212 ? -9.234 0.569 -11.560 1.00 98.12 212 PHE A O 1
ATOM 1660 N N . GLN A 1 213 ? -7.453 1.130 -10.303 1.00 95.56 213 GLN A N 1
ATOM 1661 C CA . GLN A 1 213 ? -6.794 1.897 -11.359 1.00 95.56 213 GLN A CA 1
ATOM 1662 C C . GLN A 1 213 ? -6.484 1.034 -12.583 1.00 95.56 213 GLN A C 1
ATOM 1664 O O . GLN A 1 213 ? -6.735 1.484 -13.697 1.00 95.56 213 GLN A O 1
ATOM 1669 N N . TRP A 1 214 ? -6.006 -0.196 -12.382 1.00 93.25 214 TRP A N 1
ATOM 1670 C CA . TRP A 1 214 ? -5.733 -1.152 -13.456 1.00 93.25 214 TRP A CA 1
ATOM 1671 C C . TRP A 1 214 ? -6.963 -1.423 -14.332 1.00 93.25 214 TRP A C 1
ATOM 1673 O O . TRP A 1 214 ? -6.848 -1.479 -15.555 1.00 93.25 214 TRP A O 1
ATOM 1683 N N . ASP A 1 215 ? -8.140 -1.553 -13.717 1.00 93.81 215 ASP A N 1
ATOM 1684 C CA . ASP A 1 215 ? -9.380 -1.879 -14.427 1.00 93.81 215 ASP A CA 1
ATOM 1685 C C . ASP A 1 215 ? -10.079 -0.653 -15.044 1.00 93.81 215 ASP A C 1
ATOM 1687 O O . ASP A 1 215 ? -10.853 -0.802 -15.991 1.00 93.81 215 ASP A O 1
ATOM 1691 N N . ASN A 1 216 ? -9.830 0.553 -14.515 1.00 94.00 216 ASN A N 1
ATOM 1692 C CA . ASN A 1 216 ? -10.610 1.760 -14.829 1.00 94.00 216 ASN A CA 1
ATOM 1693 C C . ASN A 1 216 ? -9.788 2.922 -15.409 1.00 94.00 216 ASN A C 1
ATOM 1695 O O . ASN A 1 216 ? -10.344 3.995 -15.641 1.00 94.00 216 ASN A O 1
ATOM 1699 N N . ASP A 1 217 ? -8.476 2.755 -15.585 1.00 91.62 217 ASP A N 1
ATOM 1700 C CA . ASP A 1 217 ? -7.544 3.779 -16.081 1.00 91.62 217 ASP A CA 1
ATOM 1701 C C . ASP A 1 217 ? -7.546 5.097 -15.262 1.00 91.62 217 ASP A C 1
ATOM 1703 O O . ASP A 1 217 ? -7.022 6.122 -15.699 1.00 91.62 217 ASP A O 1
ATOM 1707 N N . ARG A 1 218 ? -8.087 5.085 -14.035 1.00 94.25 218 ARG A N 1
ATOM 1708 C CA . ARG A 1 218 ? -8.115 6.226 -13.103 1.00 94.25 218 ARG A CA 1
ATOM 1709 C C . ARG A 1 218 ? -8.080 5.760 -11.652 1.00 94.25 218 ARG A C 1
ATOM 1711 O O . ARG A 1 218 ? -8.579 4.688 -11.331 1.00 94.25 218 ARG A O 1
ATOM 1718 N N . LEU A 1 219 ? -7.544 6.585 -10.755 1.00 97.06 219 LEU A N 1
ATOM 1719 C CA . LEU A 1 219 ? -7.647 6.326 -9.314 1.00 97.06 219 LEU A CA 1
ATOM 1720 C C . LEU A 1 219 ? -9.106 6.491 -8.828 1.00 97.06 219 LEU A C 1
ATOM 1722 O O . LEU A 1 219 ? -9.795 7.384 -9.330 1.00 97.06 219 LEU A O 1
ATOM 1726 N N . PRO A 1 220 ? -9.569 5.693 -7.847 1.00 98.25 220 PRO A N 1
ATOM 1727 C CA . PRO A 1 220 ? -10.932 5.790 -7.323 1.00 98.25 220 PRO A CA 1
ATOM 1728 C C . PRO A 1 220 ? -11.148 7.085 -6.525 1.00 98.25 220 PRO A C 1
ATOM 1730 O O . PRO A 1 220 ? -10.223 7.616 -5.929 1.00 98.25 220 PRO A O 1
ATOM 1733 N N . ASN A 1 221 ? -12.377 7.597 -6.437 1.00 98.44 221 ASN A N 1
ATOM 1734 C CA . ASN A 1 221 ? -12.646 8.798 -5.625 1.00 98.44 221 ASN A CA 1
ATOM 1735 C C . ASN A 1 221 ? -12.491 8.542 -4.115 1.00 98.44 221 ASN A C 1
ATOM 1737 O O . ASN A 1 221 ? -12.168 9.454 -3.348 1.00 98.44 221 ASN A O 1
ATOM 1741 N N . TYR A 1 222 ? -12.696 7.298 -3.690 1.00 98.44 222 TYR A N 1
ATOM 1742 C CA . TYR A 1 222 ? -12.448 6.818 -2.339 1.00 98.44 222 TYR A CA 1
ATOM 1743 C C . TYR A 1 222 ? -12.224 5.303 -2.338 1.00 98.44 222 TYR A C 1
ATOM 1745 O O . TYR A 1 222 ? -12.551 4.605 -3.295 1.00 98.44 222 TYR A O 1
ATOM 1753 N N . VAL A 1 223 ? -11.695 4.786 -1.234 1.00 98.38 223 VAL A N 1
ATOM 1754 C CA . VAL A 1 223 ? -11.629 3.352 -0.937 1.00 98.38 223 VAL A CA 1
ATOM 1755 C C . VAL A 1 223 ? -12.342 3.079 0.382 1.00 98.38 223 VAL A C 1
ATOM 1757 O O . VAL A 1 223 ? -12.163 3.815 1.352 1.00 98.38 223 VAL A O 1
ATOM 1760 N N . THR A 1 224 ? -13.158 2.031 0.426 1.00 98.12 224 THR A N 1
ATOM 1761 C CA . THR A 1 224 ? -13.816 1.578 1.656 1.00 98.12 224 THR A CA 1
ATOM 1762 C C . THR A 1 224 ? -12.963 0.505 2.316 1.00 98.12 224 THR A C 1
ATOM 1764 O O . THR A 1 224 ? -12.574 -0.461 1.666 1.00 98.12 224 THR A O 1
ATOM 1767 N N . ILE A 1 225 ? -12.698 0.642 3.615 1.00 97.94 225 ILE A N 1
ATOM 1768 C CA . ILE A 1 225 ? -12.015 -0.371 4.424 1.00 97.94 225 ILE A CA 1
ATOM 1769 C C . ILE A 1 225 ? -12.946 -0.803 5.550 1.00 97.94 225 ILE A C 1
ATOM 1771 O O . ILE A 1 225 ? -13.559 0.029 6.213 1.00 97.94 225 ILE A O 1
ATOM 1775 N N . ASN A 1 226 ? -13.044 -2.112 5.764 1.00 97.19 226 ASN A N 1
ATOM 1776 C CA . ASN A 1 226 ? -13.776 -2.709 6.875 1.00 97.19 226 ASN A CA 1
ATOM 1777 C C . ASN A 1 226 ? -12.981 -3.901 7.416 1.00 97.19 226 ASN A C 1
ATOM 1779 O O . ASN A 1 226 ? -13.246 -5.051 7.073 1.00 97.19 226 ASN A O 1
ATOM 1783 N N . ILE A 1 227 ? -11.951 -3.608 8.206 1.00 97.38 227 ILE A N 1
ATOM 1784 C CA . ILE A 1 227 ? -11.019 -4.600 8.741 1.00 97.38 227 ILE A CA 1
ATOM 1785 C C . ILE A 1 227 ? -10.918 -4.399 10.249 1.00 97.38 227 ILE A C 1
ATOM 1787 O O . ILE A 1 227 ? -10.434 -3.373 10.729 1.00 97.38 227 ILE A O 1
ATOM 1791 N N . ALA A 1 228 ? -11.370 -5.397 11.007 1.00 97.44 228 ALA A N 1
ATOM 1792 C CA . ALA A 1 228 ? -11.182 -5.423 12.451 1.00 97.44 228 ALA A CA 1
ATOM 1793 C C . ALA A 1 228 ? -9.694 -5.576 12.800 1.00 97.44 228 ALA A C 1
ATOM 1795 O O . ALA A 1 228 ? -8.952 -6.257 12.089 1.00 97.44 228 ALA A O 1
ATOM 1796 N N . SER A 1 229 ? -9.256 -5.025 13.934 1.00 95.81 229 SER A N 1
ATOM 1797 C CA . SER A 1 229 ? -7.884 -5.234 14.420 1.00 95.81 229 SER A CA 1
ATOM 1798 C C . SER A 1 229 ? -7.547 -6.720 14.595 1.00 95.81 229 SER A C 1
ATOM 1800 O O . SER A 1 229 ? -6.416 -7.117 14.348 1.00 95.81 229 SER A O 1
ATOM 1802 N N . SER A 1 230 ? -8.540 -7.550 14.930 1.00 95.88 230 SER A N 1
ATOM 1803 C CA . SER A 1 230 ? -8.424 -9.007 15.073 1.00 95.88 230 SER A CA 1
ATOM 1804 C C . SER A 1 230 ? -8.492 -9.801 13.760 1.00 95.88 230 SER A C 1
ATOM 1806 O O . SER A 1 230 ? -8.353 -11.026 13.787 1.00 95.88 230 SER A O 1
ATOM 1808 N N . HIS A 1 231 ? -8.733 -9.148 12.618 1.00 96.69 231 HIS A N 1
ATOM 1809 C CA . HIS A 1 231 ? -8.806 -9.821 11.323 1.00 96.69 231 HIS A CA 1
ATOM 1810 C C . HIS A 1 231 ? -7.476 -10.515 10.995 1.00 96.69 231 HIS A C 1
ATOM 1812 O O . HIS A 1 231 ? -6.402 -9.981 11.276 1.00 96.69 231 HIS A O 1
ATOM 1818 N N . SER A 1 232 ? -7.533 -11.679 10.340 1.00 96.25 232 SER A N 1
ATOM 1819 C CA . SER A 1 232 ? -6.355 -12.519 10.073 1.00 96.25 232 SER A CA 1
ATOM 1820 C C . SER A 1 232 ? -5.232 -11.791 9.331 1.00 96.25 232 SER A C 1
ATOM 1822 O O . SER A 1 232 ? -4.062 -12.101 9.543 1.00 96.25 232 SER A O 1
ATOM 1824 N N . ILE A 1 233 ? -5.565 -10.775 8.530 1.00 96.69 233 ILE A N 1
ATOM 1825 C CA . ILE A 1 233 ? -4.583 -9.978 7.783 1.00 96.69 233 ILE A CA 1
ATOM 1826 C C . ILE A 1 233 ? -3.561 -9.300 8.704 1.00 96.69 233 ILE A C 1
ATOM 1828 O O . ILE A 1 233 ? -2.395 -9.169 8.339 1.00 96.69 233 ILE A O 1
ATOM 1832 N N . ASN A 1 234 ? -3.978 -8.932 9.918 1.00 95.94 234 ASN A N 1
ATOM 1833 C CA . ASN A 1 234 ? -3.148 -8.245 10.903 1.00 95.94 234 ASN A CA 1
ATOM 1834 C C . ASN A 1 234 ? -2.329 -9.212 11.776 1.00 95.94 234 ASN A C 1
ATOM 1836 O O . ASN A 1 234 ? -1.457 -8.764 12.518 1.00 95.94 234 ASN A O 1
ATOM 1840 N N . ASN A 1 235 ? -2.556 -10.525 11.661 1.00 92.31 235 ASN A N 1
ATOM 1841 C CA . ASN A 1 235 ? -1.905 -11.539 12.497 1.00 92.31 235 ASN A CA 1
ATOM 1842 C C . ASN A 1 235 ? -0.628 -12.120 11.870 1.00 92.31 235 ASN A C 1
ATOM 1844 O O . ASN A 1 235 ? 0.146 -12.779 12.561 1.00 92.31 235 ASN A O 1
ATOM 1848 N N . TYR A 1 236 ? -0.396 -11.891 10.574 1.00 90.00 236 TYR A N 1
ATOM 1849 C CA . TYR A 1 236 ? 0.753 -12.440 9.852 1.00 90.00 236 TYR A CA 1
ATOM 1850 C C . TYR A 1 236 ? 1.632 -11.316 9.316 1.00 90.00 236 TYR A C 1
ATOM 1852 O O . TYR A 1 236 ? 1.197 -10.520 8.483 1.00 90.00 236 TYR A O 1
ATOM 1860 N N . LEU A 1 237 ? 2.876 -11.246 9.791 1.00 93.44 237 LEU A N 1
ATOM 1861 C CA . LEU A 1 237 ? 3.900 -10.388 9.203 1.00 93.44 237 LEU A CA 1
ATOM 1862 C C . LEU A 1 237 ? 4.602 -11.164 8.073 1.00 93.44 237 LEU A C 1
ATOM 1864 O O . LEU A 1 237 ? 5.161 -12.227 8.350 1.00 93.44 237 LEU A O 1
ATOM 1868 N N . PRO A 1 238 ? 4.561 -10.687 6.815 1.00 91.00 238 PRO A N 1
ATOM 1869 C CA . PRO A 1 238 ? 5.246 -11.324 5.694 1.00 91.00 238 PRO A CA 1
ATOM 1870 C C . PRO A 1 238 ? 6.748 -11.458 5.935 1.00 91.00 238 PRO A C 1
ATOM 1872 O O . PRO A 1 238 ? 7.383 -10.528 6.429 1.00 91.00 238 PRO A O 1
ATOM 1875 N N . VAL A 1 239 ? 7.322 -12.596 5.551 1.00 88.19 239 VAL A N 1
ATOM 1876 C CA . VAL A 1 239 ? 8.770 -12.839 5.611 1.00 88.19 239 VAL A CA 1
ATOM 1877 C C . VAL A 1 239 ? 9.252 -13.121 4.194 1.00 88.19 239 VAL A C 1
ATOM 1879 O O . VAL A 1 239 ? 8.733 -14.040 3.557 1.00 88.19 239 VAL A O 1
ATOM 1882 N N . TYR A 1 240 ? 10.189 -12.304 3.714 1.00 81.56 240 TYR A N 1
ATOM 1883 C CA . TYR A 1 240 ? 10.822 -12.417 2.401 1.00 81.56 240 TYR A CA 1
ATOM 1884 C C . TYR A 1 240 ? 12.246 -12.937 2.547 1.00 81.56 240 TYR A C 1
ATOM 1886 O O . TYR A 1 240 ? 12.966 -12.379 3.406 1.00 81.56 240 TYR A O 1
#

Foldseek 3Di:
DDPPPDPPPDDDDDDADDPPDPDFALDDDDDDDDDDDDDDDDDDDDDDDDDDDDDDDDDDDDDDDDPPPPPPPPPPPQPWDWAFLLQLLVQLLVQLVCCVRPVAGALWTWGQDPVGIDTGGLFQSLLSLLVSLLCQVVVHGGIDTTGQAAEEPAQAWFFAFFKAFSVRSNVQSVVQNVCCVVPSYGHSFGQDPRITHGSLSSSNQSSSQSNCCSVPVHGRRIGGDGGGRPGSHNVDGRHD

Organism: NCBI:txid1300164

Secondary structure (DSSP, 8-state):
--------------------PPP--------------------------------------------------------PEEE-HHHHHHHHHHHHHHHHHHSS--SEEEEEETTEEEEEEHHHHHHHHHHHHHHHHTT----EEE---BPPSS-----EEEEEEHHHHHHHHHHHHHHHHHHSB--SEEEETTEEEEHHHHHHHHHHHHHHHHHHSS--SEEEEEE-TTSGGGT-----

pLDDT: mean 76.14, std 28.23, range [25.94, 98.88]

Sequence (240 aa):
MLNFKMKISLIGILIITLISISPIYAEEMNNTDEAIDIEIDDINEDLNLVEETENSSEDIQNAPVVENNVDISSSEVTATRILGMYGIADAASRVKNFVDVNGRLPNYVTVYSQTGYYNLSMPDFLYVLAKTTINFNNGIITDIYSNYYSNPTSPTGVSINGQITKANYYAYAQSIVSFMDSNGRAPNYLSTSLGNMQYQTVIYMYSLILAFQWDNDRLPNYVTINIASSHSINNYLPVY

InterPro domains:
  IPR018975 Pseudomurein-binding repeat [PF09373] (90-111)
  IPR018975 Pseudomurein-binding repeat [PF09373] (161-189)